Protein AF-0000000085940986 (afdb_homodimer)

Organism: Parascaris univalens (NCBI:txid6257)

Solvent-accessible surface area (backbone atoms only — not comparable to full-atom values): 13341 Å² total; per-residue (Å²): 129,38,68,51,37,58,44,6,73,71,44,62,77,70,82,84,49,74,62,54,34,42,74,69,64,73,44,92,72,58,69,74,49,73,62,97,53,34,42,28,29,51,46,92,74,56,84,38,84,37,27,32,35,37,30,55,66,65,93,43,44,43,66,75,72,58,52,81,88,38,25,58,58,48,6,48,48,55,49,47,51,32,51,52,38,56,76,70,63,39,79,56,14,25,30,40,34,32,48,28,42,46,20,26,28,22,52,59,53,48,42,47,36,39,37,37,20,75,51,77,40,50,56,61,56,61,129,39,68,50,38,56,43,6,73,69,44,63,77,70,80,84,49,75,64,55,34,44,73,69,64,73,44,91,72,58,67,75,49,72,63,98,54,36,41,28,29,51,46,91,76,56,83,40,85,35,27,33,34,35,31,55,66,63,93,45,45,42,64,75,72,59,50,81,89,38,25,57,58,48,7,48,49,56,51,46,49,34,52,51,39,54,75,70,63,40,80,58,13,25,30,41,36,33,49,28,43,44,20,26,28,23,52,60,53,48,43,47,35,39,38,38,20,75,50,76,41,50,57,62,56,61

Structure (mmCIF, N/CA/C/O backbone):
data_AF-0000000085940986-model_v1
#
loop_
_entity.id
_entity.type
_entity.pdbx_description
1 polymer 'HIT domain-containing protein'
#
loop_
_atom_site.group_PDB
_atom_site.id
_atom_site.type_symbol
_atom_site.label_atom_id
_atom_site.label_alt_id
_atom_site.label_comp_id
_atom_site.label_asym_id
_atom_site.label_entity_id
_atom_site.label_seq_id
_atom_site.pdbx_PDB_ins_code
_atom_site.Cartn_x
_atom_site.Cartn_y
_atom_site.Cartn_z
_atom_site.occupancy
_atom_site.B_iso_or_equiv
_atom_site.auth_seq_id
_atom_site.auth_comp_id
_atom_site.auth_asym_id
_atom_site.auth_atom_id
_atom_site.pdbx_PDB_model_num
ATOM 1 N N . MET A 1 1 ? 9.977 -15.648 14.57 1 69.31 1 MET A N 1
ATOM 2 C CA . MET A 1 1 ? 9.984 -1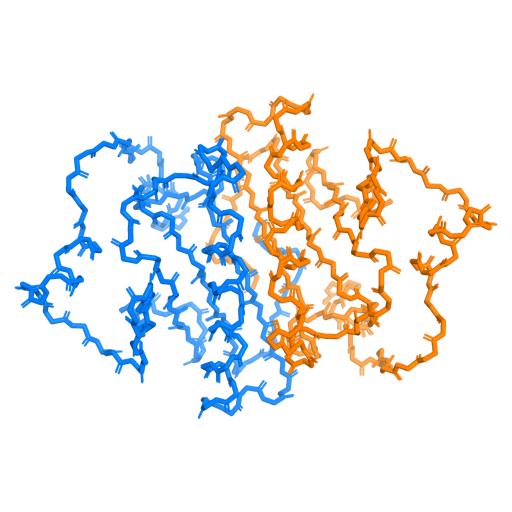4.898 13.32 1 69.31 1 MET A CA 1
ATOM 3 C C . MET A 1 1 ? 9.086 -15.555 12.281 1 69.31 1 MET A C 1
ATOM 5 O O . MET A 1 1 ? 9.086 -16.781 12.133 1 69.31 1 MET A O 1
ATOM 9 N N . SER A 1 2 ? 8.242 -14.727 11.734 1 81.69 2 SER A N 1
ATOM 10 C CA . SER A 1 2 ? 7.301 -15.32 10.789 1 81.69 2 SER A CA 1
ATOM 11 C C . SER A 1 2 ? 8.023 -15.891 9.578 1 81.69 2 SER A C 1
ATOM 13 O O . SER A 1 2 ? 9.148 -15.492 9.273 1 81.69 2 SER A O 1
ATOM 15 N N . SER A 1 3 ? 7.414 -16.812 8.969 1 82.75 3 SER A N 1
ATOM 16 C CA . SER A 1 3 ? 7.961 -17.453 7.777 1 82.75 3 SER A CA 1
ATOM 17 C C . SER A 1 3 ? 8.273 -16.422 6.695 1 82.75 3 SER A C 1
ATOM 19 O O . SER A 1 3 ? 9.297 -16.516 6.016 1 82.75 3 SER A O 1
ATOM 21 N N . GLU A 1 4 ? 7.453 -15.43 6.59 1 89.06 4 GLU A N 1
ATOM 22 C CA . GLU A 1 4 ? 7.648 -14.406 5.562 1 89.06 4 GLU A CA 1
ATOM 23 C C . GLU A 1 4 ? 8.906 -13.586 5.84 1 89.06 4 GLU A C 1
ATOM 25 O O . GLU A 1 4 ? 9.633 -13.219 4.914 1 89.06 4 GLU A O 1
ATOM 30 N N . VAL A 1 5 ? 9.195 -13.328 7.09 1 92.19 5 VAL A N 1
ATOM 31 C CA . VAL A 1 5 ? 10.398 -12.594 7.473 1 92.19 5 VAL A CA 1
ATOM 32 C C . VAL A 1 5 ? 11.633 -13.422 7.133 1 92.19 5 VAL A C 1
ATOM 34 O O . VAL A 1 5 ? 12.578 -12.914 6.527 1 92.19 5 VAL A O 1
ATOM 37 N N . VAL A 1 6 ? 11.516 -14.672 7.453 1 91.81 6 VAL A N 1
ATOM 38 C CA . VAL A 1 6 ? 12.641 -15.57 7.215 1 91.81 6 VAL A CA 1
ATOM 39 C C . VAL A 1 6 ? 12.898 -15.688 5.715 1 91.81 6 VAL A C 1
ATOM 41 O O . VAL A 1 6 ? 14.039 -15.562 5.258 1 91.81 6 VAL A O 1
ATOM 44 N N . LYS A 1 7 ? 11.859 -15.883 4.98 1 92.44 7 LYS A N 1
ATOM 45 C CA . LYS A 1 7 ? 11.984 -16.031 3.535 1 92.44 7 LYS A CA 1
ATOM 46 C C . LYS A 1 7 ? 12.562 -14.781 2.893 1 92.44 7 LYS A C 1
ATOM 48 O O . LYS A 1 7 ? 13.32 -14.859 1.93 1 92.44 7 LYS A O 1
ATOM 53 N N . SER A 1 8 ? 12.25 -13.656 3.348 1 93.31 8 SER A N 1
ATOM 54 C CA . SER A 1 8 ? 12.688 -12.391 2.764 1 93.31 8 SER A CA 1
ATOM 55 C C . SER A 1 8 ? 14.188 -12.18 2.945 1 93.31 8 SER A C 1
ATOM 57 O O . SER A 1 8 ? 14.797 -11.391 2.227 1 93.31 8 SER A O 1
ATOM 59 N N . GLN A 1 9 ? 14.773 -12.93 3.932 1 92.81 9 GLN A N 1
ATOM 60 C CA . GLN A 1 9 ? 16.188 -12.758 4.211 1 92.81 9 GLN A CA 1
ATOM 61 C C . GLN A 1 9 ? 17.047 -13.414 3.135 1 92.81 9 GLN A C 1
ATOM 63 O O . GLN A 1 9 ? 18.234 -13.094 2.988 1 92.81 9 GLN A O 1
ATOM 68 N N . THR A 1 10 ? 16.453 -14.328 2.395 1 90.88 10 THR A N 1
ATOM 69 C CA . THR A 1 10 ? 17.25 -15.07 1.431 1 90.88 10 THR A CA 1
ATOM 70 C C . THR A 1 10 ? 16.703 -14.906 0.02 1 90.88 10 THR A C 1
ATOM 72 O O . THR A 1 10 ? 17.328 -15.328 -0.955 1 90.88 10 THR A O 1
ATOM 75 N N . ALA A 1 11 ? 15.523 -14.266 -0.023 1 90.56 11 ALA A N 1
ATOM 76 C CA . ALA A 1 11 ? 14.93 -14.047 -1.342 1 90.56 11 ALA A CA 1
ATOM 77 C C . ALA A 1 11 ? 15.82 -13.156 -2.203 1 90.56 11 ALA A C 1
ATOM 79 O O . ALA A 1 11 ? 16.469 -12.242 -1.693 1 90.56 11 ALA A O 1
ATOM 80 N N . VAL A 1 12 ? 15.836 -13.43 -3.496 1 85.69 12 VAL A N 1
ATOM 81 C CA . VAL A 1 12 ? 16.688 -12.656 -4.398 1 85.69 12 VAL A CA 1
ATOM 82 C C . VAL A 1 12 ? 15.859 -12.172 -5.59 1 85.69 12 VAL A C 1
ATOM 84 O O . VAL A 1 12 ? 14.906 -12.836 -6.004 1 85.69 12 VAL A O 1
ATOM 87 N N . ALA A 1 13 ? 16.328 -11.031 -6.055 1 83 13 ALA A N 1
ATOM 88 C CA . ALA A 1 13 ? 15.703 -10.523 -7.266 1 83 13 ALA A CA 1
ATOM 89 C C . ALA A 1 13 ? 16.219 -11.25 -8.508 1 83 13 ALA A C 1
ATOM 91 O O . ALA A 1 13 ? 17.297 -11.844 -8.477 1 83 13 ALA A O 1
ATOM 92 N N . GLY A 1 14 ? 15.297 -11.234 -9.523 1 80.69 14 GLY A N 1
ATOM 93 C CA . GLY A 1 14 ? 15.75 -11.797 -10.781 1 80.69 14 GLY A CA 1
ATOM 94 C C . GLY A 1 14 ? 15.109 -13.133 -11.109 1 80.69 14 GLY A C 1
ATOM 95 O O . GLY A 1 14 ? 14.719 -13.875 -10.203 1 80.69 14 GLY A O 1
ATOM 96 N N . GLY A 1 15 ? 14.883 -13.305 -12.273 1 82.69 15 GLY A N 1
ATOM 97 C CA . GLY A 1 15 ? 14.391 -14.57 -12.789 1 82.69 15 GLY A CA 1
ATOM 98 C C . GLY A 1 15 ? 12.875 -14.695 -12.734 1 82.69 15 GLY A C 1
ATOM 99 O O . GLY A 1 15 ? 12.18 -13.719 -12.438 1 82.69 15 GLY A O 1
ATOM 100 N N . ASP A 1 16 ? 12.383 -15.852 -13.062 1 91.06 16 ASP A N 1
ATOM 101 C CA . ASP A 1 16 ? 10.961 -16.188 -13.023 1 91.06 16 ASP A CA 1
ATOM 102 C C . ASP A 1 16 ? 10.508 -16.453 -11.586 1 91.06 16 ASP A C 1
ATOM 104 O O . ASP A 1 16 ? 11.297 -16.906 -10.75 1 91.06 16 ASP A O 1
ATOM 108 N N . THR A 1 17 ? 9.383 -16.031 -11.234 1 95.31 17 THR A N 1
ATOM 109 C CA . THR A 1 17 ? 8.812 -16.281 -9.914 1 95.31 17 THR A CA 1
ATOM 110 C C . THR A 1 17 ? 7.551 -17.125 -10.016 1 95.31 17 THR A C 1
ATOM 112 O O . THR A 1 17 ? 7.062 -17.391 -11.117 1 95.31 17 THR A O 1
ATOM 115 N N . ILE A 1 18 ? 7.066 -17.578 -8.891 1 94.88 18 ILE A N 1
ATOM 116 C CA . ILE A 1 18 ? 5.82 -18.328 -8.836 1 94.88 18 ILE A CA 1
ATOM 117 C C . ILE A 1 18 ? 4.68 -17.5 -9.414 1 94.88 18 ILE A C 1
ATOM 119 O O . ILE A 1 18 ? 3.75 -18.031 -10.023 1 94.88 18 ILE A O 1
ATOM 123 N N . PHE A 1 19 ? 4.789 -16.203 -9.305 1 97.12 19 PHE A N 1
ATOM 124 C CA . PHE A 1 19 ? 3.756 -15.312 -9.82 1 97.12 19 PHE A CA 1
ATOM 125 C C . PHE A 1 19 ? 3.77 -15.289 -11.344 1 97.12 19 PHE A C 1
ATOM 127 O O . PHE A 1 19 ? 2.715 -15.219 -11.984 1 97.12 19 PHE A O 1
ATOM 134 N N . GLY A 1 20 ? 4.988 -15.297 -11.852 1 96.56 20 GLY A N 1
ATOM 135 C CA . GLY A 1 20 ? 5.062 -15.445 -13.289 1 96.56 20 GLY A CA 1
ATOM 136 C C . GLY A 1 20 ? 4.371 -16.703 -13.797 1 96.56 20 GLY A C 1
ATOM 137 O O . GLY A 1 20 ? 3.682 -16.672 -14.82 1 96.56 20 GLY A O 1
ATOM 138 N N . ARG A 1 21 ? 4.516 -17.75 -13.055 1 97.31 21 ARG A N 1
ATOM 139 C CA . ARG A 1 21 ? 3.902 -19.031 -13.422 1 97.31 21 ARG A CA 1
ATOM 140 C C . ARG A 1 21 ? 2.385 -18.953 -13.305 1 97.31 21 ARG A C 1
ATOM 142 O O . ARG A 1 21 ? 1.664 -19.562 -14.094 1 97.31 21 ARG A O 1
ATOM 149 N N . ILE A 1 22 ? 1.924 -18.25 -12.344 1 97.31 22 ILE A N 1
ATOM 150 C CA . ILE A 1 22 ? 0.489 -18.062 -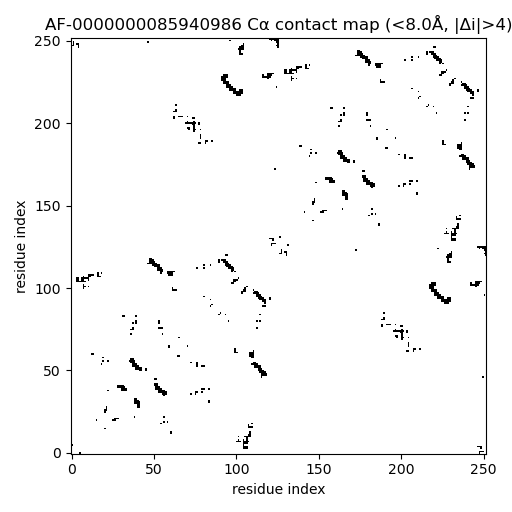12.172 1 97.31 22 ILE A CA 1
ATOM 151 C C . ILE A 1 22 ? -0.07 -17.25 -13.336 1 97.31 22 ILE A C 1
ATOM 153 O O . ILE A 1 22 ? -1.113 -17.609 -13.898 1 97.31 22 ILE A O 1
ATOM 157 N N . ILE A 1 23 ? 0.637 -16.172 -13.742 1 97.5 23 ILE A N 1
ATOM 158 C CA . ILE A 1 23 ? 0.212 -15.312 -14.836 1 97.5 23 ILE A CA 1
ATOM 159 C C . ILE A 1 23 ? 0.108 -16.125 -16.125 1 97.5 23 ILE A C 1
ATOM 161 O O . ILE A 1 23 ? -0.839 -15.961 -16.891 1 97.5 23 ILE A O 1
ATOM 165 N N . ARG A 1 24 ? 1.008 -17 -16.281 1 97.12 24 ARG A N 1
ATOM 166 C CA . ARG A 1 24 ? 1.059 -17.828 -17.484 1 97.12 24 ARG A CA 1
ATOM 167 C C . ARG A 1 24 ? 0.184 -19.062 -17.344 1 97.12 24 ARG A C 1
ATOM 169 O O . ARG A 1 24 ? 0.202 -19.953 -18.203 1 97.12 24 ARG A O 1
ATOM 176 N N . LYS A 1 25 ? -0.489 -19.25 -16.297 1 97.25 25 LYS A N 1
ATOM 177 C CA . LYS A 1 25 ? -1.449 -20.312 -16.016 1 97.25 25 LYS A CA 1
ATOM 178 C C . LYS A 1 25 ? -0.766 -21.688 -15.977 1 97.25 25 LYS A C 1
ATOM 180 O O . LYS A 1 25 ? -1.354 -22.688 -16.391 1 97.25 25 LYS A O 1
ATOM 185 N N . GLU A 1 26 ? 0.495 -21.672 -15.516 1 97.25 26 GLU A N 1
ATOM 186 C CA . GLU A 1 26 ? 1.249 -22.906 -15.391 1 97.25 26 GLU A CA 1
ATOM 187 C C . GLU A 1 26 ? 0.957 -23.609 -14.062 1 97.25 26 GLU A C 1
ATOM 189 O O . GLU A 1 26 ? 1.169 -24.812 -13.93 1 97.25 26 GLU A O 1
ATOM 194 N N . ILE A 1 27 ? 0.595 -22.859 -13.062 1 96.06 27 ILE A N 1
ATOM 195 C CA . ILE A 1 27 ? 0.174 -23.406 -11.781 1 96.06 27 ILE A CA 1
ATOM 196 C C . ILE A 1 27 ? -1.176 -22.812 -11.383 1 96.06 27 ILE A C 1
ATOM 198 O O . ILE A 1 27 ? -1.514 -21.688 -11.797 1 96.06 27 ILE A O 1
ATOM 202 N N . PRO A 1 28 ? -1.893 -23.609 -10.586 1 96 28 PRO A N 1
ATOM 203 C CA . PRO A 1 28 ? -3.225 -23.125 -10.219 1 96 28 PRO A CA 1
ATOM 204 C C . PRO A 1 28 ? -3.18 -21.984 -9.203 1 96 28 PRO A C 1
ATOM 206 O O . PRO A 1 28 ? -2.273 -21.938 -8.367 1 96 28 PRO A O 1
ATOM 209 N N . ALA A 1 29 ? -4.078 -21.109 -9.242 1 97 29 ALA A N 1
ATOM 210 C CA . ALA A 1 29 ? -4.359 -20.047 -8.281 1 97 29 ALA A CA 1
ATOM 211 C C . ALA A 1 29 ? -5.855 -19.734 -8.227 1 97 29 ALA A C 1
ATOM 213 O O . ALA A 1 29 ? -6.57 -19.922 -9.219 1 97 29 ALA A O 1
ATOM 214 N N . LYS A 1 30 ? -6.352 -19.359 -7.113 1 98.12 30 LYS A N 1
ATOM 215 C CA . LYS A 1 30 ? -7.746 -18.969 -6.98 1 98.12 30 LYS A CA 1
ATOM 216 C C . LYS A 1 30 ? -7.945 -17.516 -7.43 1 98.12 30 LYS A C 1
ATOM 218 O O . LYS A 1 30 ? -8.094 -16.625 -6.598 1 98.12 30 LYS A O 1
ATOM 223 N N . ILE A 1 31 ? -8.133 -17.375 -8.711 1 98.44 31 ILE A N 1
ATOM 224 C CA . ILE A 1 31 ? -8.195 -16.047 -9.344 1 98.44 31 ILE A CA 1
ATOM 225 C C . ILE A 1 31 ? -9.555 -15.406 -9.062 1 98.44 31 ILE A C 1
ATOM 227 O O . ILE A 1 31 ? -10.594 -16.062 -9.156 1 98.44 31 ILE A O 1
ATOM 231 N N . ILE A 1 32 ? -9.531 -14.195 -8.672 1 98.81 32 ILE A N 1
ATOM 232 C CA . ILE A 1 32 ? -10.742 -13.43 -8.398 1 98.81 32 ILE A CA 1
ATOM 233 C C . ILE A 1 32 ? -11.086 -12.562 -9.609 1 98.81 32 ILE A C 1
ATOM 235 O O . ILE A 1 32 ? -12.25 -12.461 -10 1 98.81 32 ILE A O 1
ATOM 239 N N . HIS A 1 33 ? -10.07 -11.852 -10.094 1 98.69 33 HIS A N 1
ATOM 240 C CA . HIS A 1 33 ? -10.242 -10.922 -11.203 1 98.69 33 HIS A CA 1
ATOM 241 C C . HIS A 1 33 ? -8.961 -10.797 -12.023 1 98.69 33 HIS A C 1
ATOM 243 O O . HIS A 1 33 ? -7.863 -10.906 -11.484 1 98.69 33 HIS A O 1
ATOM 249 N N . GLU A 1 34 ? -9.125 -10.609 -13.273 1 98.56 34 GLU A N 1
ATOM 250 C CA . GLU A 1 34 ? -7.996 -10.453 -14.18 1 98.56 34 GLU A CA 1
ATOM 251 C C . GLU A 1 34 ? -8.336 -9.508 -15.328 1 98.56 34 GLU A C 1
ATOM 253 O O . GLU A 1 34 ? -9.453 -9.516 -15.844 1 98.56 34 GLU A O 1
ATOM 258 N N . ASP A 1 35 ? -7.434 -8.641 -15.711 1 98.06 35 ASP A N 1
ATOM 259 C CA . ASP A 1 35 ? -7.547 -7.855 -16.938 1 98.06 35 ASP A CA 1
ATOM 260 C C . ASP A 1 35 ? -6.227 -7.855 -17.703 1 98.06 35 ASP A C 1
ATOM 262 O O . ASP A 1 35 ? -5.395 -8.75 -17.531 1 98.06 35 ASP A O 1
ATOM 266 N N . ASP A 1 36 ? -6.016 -6.934 -18.609 1 97.88 36 ASP A N 1
ATOM 267 C CA . ASP A 1 36 ? -4.855 -6.973 -19.5 1 97.88 36 ASP A CA 1
ATOM 268 C C . ASP A 1 36 ? -3.578 -6.605 -18.75 1 97.88 36 ASP A C 1
ATOM 270 O O . ASP A 1 36 ? -2.473 -6.902 -19.203 1 97.88 36 ASP A O 1
ATOM 274 N N . TYR A 1 37 ? -3.693 -6.082 -17.547 1 98.25 37 TYR A N 1
ATOM 275 C CA . TYR A 1 37 ? -2.529 -5.469 -16.922 1 98.25 37 TYR A CA 1
ATOM 276 C C . TYR A 1 37 ? -2.203 -6.148 -15.594 1 98.25 37 TYR A C 1
ATOM 278 O O . TYR A 1 37 ? -1.059 -6.121 -15.141 1 98.25 37 TYR A O 1
ATOM 286 N N . ALA A 1 38 ? -3.262 -6.758 -14.945 1 98.62 38 ALA A N 1
ATOM 287 C CA . ALA A 1 38 ? -3.064 -7.227 -13.578 1 98.62 38 ALA A CA 1
ATOM 288 C C . ALA A 1 38 ? -3.924 -8.453 -13.289 1 98.62 38 ALA A C 1
ATOM 290 O O . ALA A 1 38 ? -4.844 -8.766 -14.047 1 98.62 38 ALA A O 1
ATOM 291 N N . LEU A 1 39 ? -3.545 -9.156 -12.336 1 98.69 39 LEU A N 1
ATOM 292 C CA . LEU A 1 39 ? -4.227 -10.352 -11.844 1 98.69 39 LEU A CA 1
ATOM 293 C C . LEU A 1 39 ? -4.426 -10.273 -10.328 1 98.69 39 LEU A C 1
ATOM 295 O O . LEU A 1 39 ? -3.512 -9.883 -9.602 1 98.69 39 LEU A O 1
ATOM 299 N N . ALA A 1 40 ? -5.637 -10.57 -9.836 1 98.88 40 ALA A N 1
ATOM 300 C CA . ALA A 1 40 ? -5.941 -10.672 -8.406 1 98.88 40 ALA A CA 1
ATOM 301 C C . ALA A 1 40 ? -6.344 -12.094 -8.039 1 98.88 40 ALA A C 1
ATOM 303 O O . ALA A 1 40 ? -7.18 -12.703 -8.703 1 98.88 40 ALA A O 1
ATOM 304 N N . PHE A 1 41 ? -5.762 -12.625 -6.992 1 98.88 41 PHE A N 1
ATOM 305 C CA . PHE A 1 41 ? -6.047 -13.992 -6.574 1 98.88 41 PHE A CA 1
ATOM 306 C C . PHE A 1 41 ? -5.863 -14.148 -5.07 1 98.88 41 PHE A C 1
ATOM 308 O O . PHE A 1 41 ? -5.121 -13.383 -4.449 1 98.88 41 PHE A O 1
ATOM 315 N N . HIS A 1 42 ? -6.496 -15.102 -4.527 1 98.75 42 HIS A N 1
ATOM 316 C CA . HIS A 1 42 ? -6.406 -15.32 -3.086 1 98.75 42 HIS A CA 1
ATOM 317 C C . HIS A 1 42 ? -5.02 -15.812 -2.688 1 98.75 42 HIS A C 1
ATOM 319 O O . HIS A 1 42 ? -4.438 -16.656 -3.373 1 98.75 42 HIS A O 1
ATOM 325 N N . ASP A 1 43 ? -4.516 -15.227 -1.655 1 98.06 43 ASP A N 1
ATOM 326 C CA . ASP A 1 43 ? -3.264 -15.742 -1.112 1 98.06 43 ASP A CA 1
ATOM 327 C C . ASP A 1 43 ? -3.445 -17.156 -0.56 1 98.06 43 ASP A C 1
ATOM 329 O O . ASP A 1 43 ? -4.453 -17.453 0.088 1 98.06 43 ASP A O 1
ATOM 333 N N . VAL A 1 44 ? -2.516 -17.969 -0.727 1 95.44 44 VAL A N 1
ATOM 334 C CA . VAL A 1 44 ? -2.621 -19.359 -0.318 1 95.44 44 VAL A CA 1
ATOM 335 C C . VAL A 1 44 ? -2.359 -19.484 1.182 1 95.44 44 VAL A C 1
ATOM 337 O O . VAL A 1 44 ? -2.693 -20.5 1.796 1 95.44 44 VAL A O 1
ATOM 340 N N . SER A 1 45 ? -1.699 -18.531 1.791 1 95.25 45 SER A N 1
ATOM 341 C CA . SER A 1 45 ? -1.424 -18.469 3.223 1 95.25 45 SER A CA 1
ATOM 342 C C . SER A 1 45 ? -2.004 -17.203 3.844 1 95.25 45 SER A C 1
ATOM 344 O O . SER A 1 45 ? -1.262 -16.328 4.293 1 95.25 45 SER A O 1
ATOM 346 N N . PRO A 1 46 ? -3.297 -17.156 3.926 1 97.69 46 PRO A N 1
ATOM 347 C CA . PRO A 1 46 ? -3.957 -15.914 4.332 1 97.69 46 PRO A CA 1
ATOM 348 C C . PRO A 1 46 ? -3.605 -15.5 5.762 1 97.69 46 PRO A C 1
ATOM 350 O O . PRO A 1 46 ? -3.518 -16.359 6.648 1 97.69 46 PRO A O 1
ATOM 353 N N . GLN A 1 47 ? -3.322 -14.227 5.945 1 97.94 47 GLN A N 1
ATOM 354 C CA . GLN A 1 47 ? -3.014 -13.641 7.246 1 97.94 47 GLN A CA 1
ATOM 355 C C . GLN A 1 47 ? -4.223 -12.906 7.82 1 97.94 47 GLN A C 1
ATOM 357 O O . GLN A 1 47 ? -4.117 -12.242 8.852 1 97.94 47 GLN A O 1
ATOM 362 N N . ALA A 1 48 ? -5.375 -12.914 7.234 1 98.25 48 ALA A N 1
ATOM 363 C CA . ALA A 1 48 ? -6.684 -12.391 7.609 1 98.25 48 ALA A CA 1
ATOM 364 C C . ALA A 1 48 ? -7.809 -13.188 6.957 1 98.25 48 ALA A C 1
ATOM 366 O O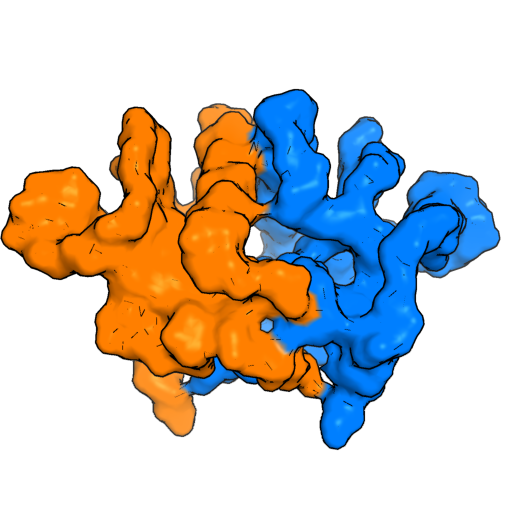 . ALA A 1 48 ? -7.566 -13.977 6.039 1 98.25 48 ALA A O 1
ATOM 367 N N . PRO A 1 49 ? -9.07 -13.062 7.422 1 98.56 49 PRO A N 1
ATOM 368 C CA . PRO A 1 49 ? -10.164 -13.82 6.812 1 98.56 49 PRO A CA 1
ATOM 369 C C . PRO A 1 49 ? -10.227 -13.648 5.297 1 98.56 49 PRO A C 1
ATOM 371 O O . PRO A 1 49 ? -10.5 -14.609 4.574 1 98.56 49 PRO A O 1
ATOM 374 N N . ILE A 1 50 ? -10 -12.469 4.871 1 98.69 50 ILE A N 1
ATOM 375 C CA . ILE A 1 50 ? -9.828 -12.188 3.451 1 98.69 50 ILE A CA 1
ATOM 376 C C . ILE A 1 50 ? -8.422 -11.656 3.195 1 98.69 50 ILE A C 1
ATOM 378 O O . ILE A 1 50 ? -7.977 -10.711 3.852 1 98.69 50 ILE A O 1
ATOM 382 N N . HIS A 1 51 ? -7.695 -12.289 2.422 1 98.88 51 HIS A N 1
ATOM 383 C CA . HIS A 1 51 ? -6.348 -11.906 2.014 1 98.88 51 HIS A CA 1
ATOM 384 C C . HIS A 1 51 ? -6.086 -12.273 0.557 1 98.88 51 HIS A C 1
ATOM 386 O O . HIS A 1 51 ? -6.055 -13.453 0.204 1 98.88 51 HIS A O 1
ATOM 392 N N . PHE A 1 52 ? -5.992 -11.289 -0.241 1 98.94 52 PHE A N 1
ATOM 393 C CA . PHE A 1 52 ? -5.711 -11.539 -1.65 1 98.94 52 PHE A CA 1
ATOM 394 C C . PHE A 1 52 ? -4.57 -10.656 -2.139 1 98.94 52 PHE A C 1
ATOM 396 O O . PHE A 1 52 ? -4.18 -9.703 -1.459 1 98.94 52 PHE A O 1
ATOM 403 N N . LEU A 1 53 ? -4.016 -11.031 -3.299 1 98.94 53 LEU A N 1
ATOM 404 C CA . LEU A 1 53 ? -2.896 -10.328 -3.912 1 98.94 53 LEU A CA 1
ATOM 405 C C . LEU A 1 53 ? -3.311 -9.695 -5.238 1 98.94 53 LEU A C 1
ATOM 407 O O . LEU A 1 53 ? -4.141 -10.25 -5.961 1 98.94 53 LEU A O 1
ATOM 411 N N . VAL A 1 54 ? -2.836 -8.578 -5.527 1 98.94 54 VAL A N 1
ATOM 412 C CA . VAL A 1 54 ? -2.906 -7.965 -6.848 1 98.94 54 VAL A CA 1
ATOM 413 C C . VAL A 1 54 ? -1.505 -7.855 -7.445 1 98.94 54 VAL A C 1
ATOM 415 O O . VAL A 1 54 ? -0.606 -7.273 -6.832 1 98.94 54 VAL A O 1
ATOM 418 N N . ILE A 1 55 ? -1.297 -8.43 -8.641 1 98.81 55 ILE A N 1
ATOM 419 C CA . ILE A 1 55 ? 0.036 -8.43 -9.234 1 98.81 55 ILE A CA 1
ATOM 420 C C . ILE A 1 55 ? -0.033 -7.914 -10.664 1 98.81 55 ILE A C 1
ATOM 422 O O . ILE A 1 55 ? -1.017 -8.156 -11.367 1 98.81 55 ILE A O 1
ATOM 426 N N . PRO A 1 56 ? 0.926 -7.105 -11.078 1 98.81 56 PRO A N 1
ATOM 427 C CA . PRO A 1 56 ? 1.014 -6.754 -12.5 1 98.81 56 PRO A CA 1
ATOM 428 C C . PRO A 1 56 ? 1.435 -7.934 -13.375 1 98.81 56 PRO A C 1
ATOM 430 O O . PRO A 1 56 ? 2.254 -8.758 -12.961 1 98.81 56 PRO A O 1
ATOM 433 N N . LYS A 1 57 ? 0.877 -7.988 -14.547 1 98.25 57 LYS A N 1
ATOM 434 C CA . LYS A 1 57 ? 1.337 -9 -15.492 1 98.25 57 LYS A CA 1
ATOM 435 C C . LYS A 1 57 ? 2.732 -8.664 -16.016 1 98.25 57 LYS A C 1
ATOM 437 O O . LYS A 1 57 ? 3.514 -9.57 -16.328 1 98.25 57 LYS A O 1
ATOM 442 N N . LYS A 1 58 ? 3.027 -7.371 -16.109 1 97.25 58 LYS A N 1
ATOM 443 C CA . LYS A 1 58 ? 4.383 -6.938 -16.438 1 97.25 58 LYS A CA 1
ATOM 444 C C . LYS A 1 58 ? 5.367 -7.336 -15.336 1 97.25 58 LYS A C 1
ATOM 446 O O . LYS A 1 58 ? 5.121 -7.074 -14.156 1 97.25 58 LYS A O 1
ATOM 451 N N . PRO A 1 59 ? 6.465 -7.973 -15.742 1 96 59 PRO A N 1
ATOM 452 C CA . PRO A 1 59 ? 7.477 -8.234 -14.719 1 96 59 PRO A CA 1
ATOM 453 C C . PRO A 1 59 ? 8.078 -6.961 -14.133 1 96 59 PRO A C 1
ATOM 455 O O . PRO A 1 59 ? 8.633 -6.145 -14.875 1 96 59 PRO A O 1
ATOM 458 N N . LEU A 1 60 ? 7.891 -6.746 -12.93 1 96.81 60 LEU A N 1
ATOM 459 C CA . LEU A 1 60 ? 8.43 -5.676 -12.094 1 96.81 60 LEU A CA 1
ATOM 460 C C . LEU A 1 60 ? 8.773 -6.188 -10.703 1 96.81 60 LEU A C 1
ATOM 462 O O . LEU A 1 60 ? 7.883 -6.609 -9.953 1 96.81 60 LEU A O 1
ATOM 466 N N . ASP A 1 61 ? 9.992 -6.188 -10.383 1 96.88 61 ASP A N 1
ATOM 467 C CA . ASP A 1 61 ? 10.438 -6.93 -9.211 1 96.88 61 ASP A CA 1
ATOM 468 C C . ASP A 1 61 ? 10.133 -6.16 -7.926 1 96.88 61 ASP A C 1
ATOM 470 O O . ASP A 1 61 ? 9.602 -6.727 -6.969 1 96.88 61 ASP A O 1
ATOM 474 N N . MET A 1 62 ? 10.484 -4.82 -7.922 1 97.56 62 MET A N 1
ATOM 475 C CA . MET A 1 62 ? 10.352 -3.99 -6.727 1 97.56 62 MET A CA 1
ATOM 476 C C . MET A 1 62 ? 9.781 -2.619 -7.074 1 97.56 62 MET A C 1
ATOM 478 O O . MET A 1 62 ? 9.992 -2.119 -8.18 1 97.56 62 MET A O 1
ATOM 482 N N . LEU A 1 63 ? 9.109 -2.057 -6.086 1 98.44 63 LEU A N 1
ATOM 483 C CA . LEU A 1 63 ? 8.547 -0.722 -6.277 1 98.44 63 LEU A CA 1
ATOM 484 C C . LEU A 1 63 ? 9.648 0.287 -6.586 1 98.44 63 LEU A C 1
ATOM 486 O O . LEU A 1 63 ? 9.461 1.188 -7.406 1 98.44 63 LEU A O 1
ATOM 490 N N . GLN A 1 64 ? 10.828 0.12 -5.988 1 96.56 64 GLN A N 1
ATOM 491 C CA . GLN A 1 64 ? 11.922 1.074 -6.148 1 96.56 64 GLN A CA 1
ATOM 492 C C . GLN A 1 64 ? 12.445 1.07 -7.582 1 96.56 64 GLN A C 1
ATOM 494 O O . GLN A 1 64 ? 13.164 1.985 -7.988 1 96.56 64 GLN A O 1
ATOM 499 N N . ASN A 1 65 ? 12.109 0.047 -8.344 1 97.19 65 ASN A N 1
ATOM 500 C CA . ASN A 1 65 ? 12.586 -0.061 -9.719 1 97.19 65 ASN A CA 1
ATOM 501 C C . ASN A 1 65 ? 11.531 0.405 -10.719 1 97.19 65 ASN A C 1
ATOM 503 O O . ASN A 1 65 ? 11.758 0.373 -11.93 1 97.19 65 ASN A O 1
ATOM 507 N N . ALA A 1 66 ? 10.391 0.825 -10.234 1 98.19 66 ALA A N 1
ATOM 508 C CA . ALA A 1 66 ? 9.367 1.426 -11.094 1 98.19 66 ALA A CA 1
ATOM 509 C C . ALA A 1 66 ? 9.828 2.785 -11.617 1 98.19 66 ALA A C 1
ATOM 511 O O . ALA A 1 66 ? 10.562 3.502 -10.945 1 98.19 66 ALA A O 1
ATOM 512 N N . THR A 1 67 ? 9.438 3.082 -12.828 1 98 67 THR A N 1
ATOM 513 C CA . THR A 1 67 ? 9.75 4.359 -13.461 1 98 67 THR A CA 1
ATOM 514 C C . THR A 1 67 ? 8.469 5.09 -13.859 1 98 67 THR A C 1
ATOM 516 O O . THR A 1 67 ? 7.371 4.574 -13.672 1 98 67 THR A O 1
ATOM 519 N N . GLU A 1 68 ? 8.602 6.23 -14.391 1 97.75 68 GLU A N 1
ATOM 520 C CA . GLU A 1 68 ? 7.457 7.008 -14.859 1 97.75 68 GLU A CA 1
ATOM 521 C C . GLU A 1 68 ? 6.641 6.227 -15.883 1 97.75 68 GLU A C 1
ATOM 523 O O . GLU A 1 68 ? 5.43 6.422 -15.992 1 97.75 68 GLU A O 1
ATOM 528 N N . GLN A 1 69 ? 7.281 5.344 -16.562 1 98.31 69 GLN A N 1
ATOM 529 C CA . GLN A 1 69 ? 6.59 4.523 -17.562 1 98.31 69 GLN A CA 1
ATOM 530 C C . GLN A 1 69 ? 5.629 3.547 -16.891 1 98.31 69 GLN A C 1
ATOM 532 O O . GLN A 1 69 ? 4.73 3.008 -17.547 1 98.31 69 GLN A O 1
ATOM 537 N N . ASP A 1 70 ? 5.801 3.354 -15.555 1 98.62 70 ASP A N 1
ATOM 538 C CA . ASP A 1 70 ? 4.988 2.389 -14.82 1 98.62 70 ASP A CA 1
ATOM 539 C C . ASP A 1 70 ? 3.869 3.086 -14.047 1 98.62 70 ASP A C 1
ATOM 541 O O . ASP A 1 70 ? 3.102 2.436 -13.336 1 98.62 70 ASP A O 1
ATOM 545 N N . GLU A 1 71 ? 3.793 4.395 -14.234 1 98.69 71 GLU A N 1
ATOM 546 C CA . GLU A 1 71 ? 2.846 5.188 -13.453 1 98.69 71 GLU A CA 1
ATOM 547 C C . GLU A 1 71 ? 1.424 4.656 -13.609 1 98.69 71 GLU A C 1
ATOM 549 O O . GLU A 1 71 ? 0.745 4.379 -12.617 1 98.69 71 GLU A O 1
ATOM 554 N N . ALA A 1 72 ? 0.975 4.496 -14.836 1 98.62 72 ALA A N 1
ATOM 555 C CA . ALA A 1 72 ? -0.382 4.031 -15.109 1 98.62 72 ALA A CA 1
ATOM 556 C C . ALA A 1 72 ? -0.608 2.633 -14.531 1 98.62 72 ALA A C 1
ATOM 558 O O . ALA A 1 72 ? -1.663 2.354 -13.961 1 98.62 72 ALA A O 1
ATOM 559 N N . LEU A 1 73 ? 0.383 1.791 -14.703 1 98.81 73 LEU A N 1
ATOM 560 C CA . LEU A 1 73 ? 0.292 0.424 -14.195 1 98.81 73 LEU A CA 1
ATOM 561 C C . LEU A 1 73 ? 0.109 0.412 -12.68 1 98.81 73 LEU A C 1
ATOM 563 O O . LEU A 1 73 ? -0.742 -0.313 -12.164 1 98.81 73 LEU A O 1
ATOM 567 N N . LEU A 1 74 ? 0.88 1.22 -12.008 1 98.88 74 LEU A N 1
ATOM 568 C CA . LEU A 1 74 ? 0.79 1.3 -10.555 1 98.88 74 LEU A CA 1
ATOM 569 C C . LEU A 1 74 ? -0.59 1.786 -10.125 1 98.88 74 LEU A C 1
ATOM 571 O O . LEU A 1 74 ? -1.163 1.267 -9.164 1 98.88 74 LEU A O 1
ATOM 575 N N . GLY A 1 75 ? -1.09 2.797 -10.789 1 98.88 75 GLY A N 1
ATOM 576 C CA . GLY A 1 75 ? -2.439 3.268 -10.523 1 98.88 75 GLY A CA 1
ATOM 577 C C . GLY A 1 75 ? -3.496 2.201 -10.742 1 98.88 75 GLY A C 1
ATOM 578 O O . GLY A 1 75 ? -4.434 2.076 -9.945 1 98.88 75 GLY A O 1
ATOM 579 N N . LYS A 1 76 ? -3.336 1.429 -11.797 1 98.88 76 LYS A N 1
ATOM 580 C CA . LYS A 1 76 ? -4.273 0.353 -12.117 1 98.88 76 LYS A CA 1
ATOM 581 C C . LYS A 1 76 ? -4.266 -0.717 -11.023 1 98.88 76 LYS A C 1
ATOM 583 O O . LYS A 1 76 ? -5.309 -1.301 -10.719 1 98.88 76 LYS A O 1
ATOM 588 N N . LEU A 1 77 ? -3.1 -1.008 -10.5 1 98.94 77 LEU A N 1
ATOM 589 C CA . LEU A 1 77 ? -3.014 -1.992 -9.43 1 98.94 77 LEU A CA 1
ATOM 590 C C . LEU A 1 77 ? -3.814 -1.542 -8.211 1 98.94 77 LEU A C 1
ATOM 592 O O . LEU A 1 77 ? -4.551 -2.334 -7.617 1 98.94 77 LEU A O 1
ATOM 596 N N . MET A 1 78 ? -3.68 -0.255 -7.848 1 98.94 78 MET A N 1
ATOM 597 C CA . MET A 1 78 ? -4.398 0.292 -6.699 1 98.94 78 MET A CA 1
ATOM 598 C C . MET A 1 78 ? -5.906 0.27 -6.941 1 98.94 78 MET A C 1
ATOM 600 O O . MET A 1 78 ? -6.676 -0.081 -6.047 1 98.94 78 MET A O 1
ATOM 604 N N . LEU A 1 79 ? -6.301 0.622 -8.125 1 98.88 79 LEU A N 1
ATOM 605 C CA . LEU A 1 79 ? -7.723 0.592 -8.461 1 98.88 79 LEU A CA 1
ATOM 606 C C . LEU A 1 79 ? -8.258 -0.835 -8.43 1 98.88 79 LEU A C 1
ATOM 608 O O . LEU A 1 79 ? -9.383 -1.07 -7.992 1 98.88 79 LEU A O 1
ATOM 612 N N . MET A 1 80 ? -7.465 -1.771 -8.906 1 98.81 80 MET A N 1
ATOM 613 C CA . MET A 1 80 ? -7.883 -3.17 -8.875 1 98.81 80 MET A CA 1
ATOM 614 C C . MET A 1 80 ? -8.039 -3.656 -7.438 1 98.81 80 MET A C 1
ATOM 616 O O . MET A 1 80 ? -8.961 -4.41 -7.129 1 98.81 80 MET A O 1
ATOM 620 N N . ALA A 1 81 ? -7.129 -3.268 -6.605 1 98.88 81 ALA A N 1
ATOM 621 C CA . ALA A 1 81 ? -7.246 -3.619 -5.195 1 98.88 81 ALA A CA 1
ATOM 622 C C . ALA A 1 81 ? -8.594 -3.176 -4.625 1 98.88 81 ALA A C 1
ATOM 624 O O . ALA A 1 81 ? -9.273 -3.953 -3.957 1 98.88 81 ALA A O 1
ATOM 625 N N . ALA A 1 82 ? -8.969 -1.935 -4.93 1 98.81 82 ALA A N 1
ATOM 626 C CA . ALA A 1 82 ? -10.234 -1.388 -4.445 1 98.81 82 ALA A CA 1
ATOM 627 C C . ALA A 1 82 ? -11.422 -2.139 -5.039 1 98.81 82 ALA A C 1
ATOM 629 O O . ALA A 1 82 ? -12.383 -2.465 -4.332 1 98.81 82 ALA A O 1
ATOM 630 N N . LYS A 1 83 ? -11.328 -2.363 -6.297 1 98.75 83 LYS A N 1
ATOM 631 C CA . LYS A 1 83 ? -12.398 -3.051 -7.008 1 98.75 83 LYS A CA 1
ATOM 632 C C . LYS A 1 83 ? -12.641 -4.441 -6.43 1 98.75 83 LYS A C 1
ATOM 634 O O . LYS A 1 83 ? -13.781 -4.805 -6.133 1 98.75 83 LYS A O 1
ATOM 639 N N . VAL A 1 84 ? -11.609 -5.195 -6.273 1 98.88 84 VAL A N 1
ATOM 640 C CA . VAL A 1 84 ? -11.719 -6.57 -5.801 1 98.88 84 VAL A CA 1
ATOM 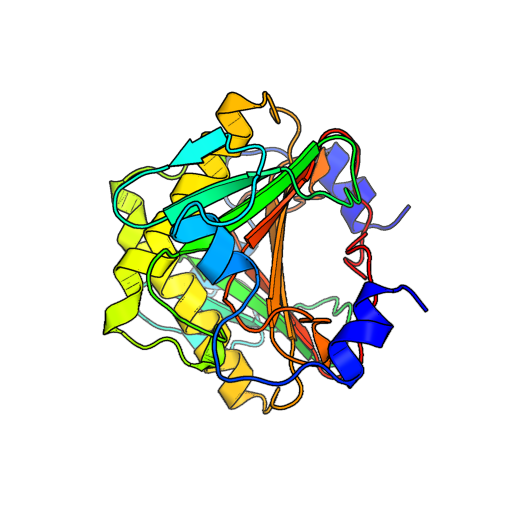641 C C . VAL A 1 84 ? -12.148 -6.586 -4.336 1 98.88 84 VAL A C 1
ATOM 643 O O . VAL A 1 84 ? -12.914 -7.453 -3.918 1 98.88 84 VAL A O 1
ATOM 646 N N . ALA A 1 85 ? -11.617 -5.621 -3.553 1 98.88 85 ALA A N 1
ATOM 647 C CA . ALA A 1 85 ? -12.07 -5.492 -2.17 1 98.88 85 ALA A CA 1
ATOM 648 C C . ALA A 1 85 ? -13.586 -5.305 -2.109 1 98.88 85 ALA A C 1
ATOM 650 O O . ALA A 1 85 ? -14.258 -5.875 -1.242 1 98.88 85 ALA A O 1
ATOM 651 N N . LYS A 1 86 ? -14.086 -4.496 -2.994 1 98.56 86 LYS A N 1
ATOM 652 C CA . LYS A 1 86 ? -15.523 -4.293 -3.086 1 98.56 86 LYS A CA 1
ATOM 653 C C . LYS A 1 86 ? -16.234 -5.586 -3.477 1 98.56 86 LYS A C 1
ATOM 655 O O . LYS A 1 86 ? -17.281 -5.926 -2.902 1 98.56 86 LYS A O 1
ATOM 660 N N . MET A 1 87 ? -15.734 -6.312 -4.438 1 98.62 87 MET A N 1
ATOM 661 C CA . MET A 1 87 ? -16.312 -7.578 -4.895 1 98.62 87 MET A CA 1
ATOM 662 C C . MET A 1 87 ? -16.406 -8.57 -3.742 1 98.62 87 MET A C 1
ATOM 664 O O . MET A 1 87 ? -17.344 -9.375 -3.697 1 98.62 87 MET A O 1
ATOM 668 N N . LEU A 1 88 ? -15.469 -8.508 -2.801 1 98.62 88 LEU A N 1
ATOM 669 C CA . LEU A 1 88 ? -15.398 -9.469 -1.701 1 98.62 88 LEU A CA 1
ATOM 670 C C . LEU A 1 88 ? -16.078 -8.906 -0.454 1 98.62 88 LEU A C 1
ATOM 672 O O . LEU A 1 88 ? -15.898 -9.438 0.646 1 98.62 88 LEU A O 1
ATOM 676 N N . ASP A 1 89 ? -16.703 -7.766 -0.583 1 98.06 89 ASP A N 1
ATOM 677 C CA . ASP A 1 89 ? -17.578 -7.16 0.413 1 98.06 89 ASP A CA 1
ATOM 678 C C . ASP A 1 89 ? -16.781 -6.711 1.641 1 98.06 89 ASP A C 1
ATOM 680 O O . ASP A 1 89 ? -17.219 -6.938 2.775 1 98.06 89 ASP A O 1
ATOM 684 N N . LEU A 1 90 ? -15.625 -6.152 1.385 1 98.38 90 LEU A N 1
ATOM 685 C CA . LEU A 1 90 ? -14.852 -5.566 2.473 1 98.38 90 LEU A CA 1
ATOM 686 C C . LEU A 1 90 ? -15.336 -4.152 2.781 1 98.38 90 LEU A C 1
ATOM 688 O O . LEU A 1 90 ? -14.555 -3.199 2.73 1 98.38 90 LEU A O 1
ATOM 692 N N . LYS A 1 91 ? -16.5 -4.012 3.213 1 95.44 91 LYS A N 1
ATOM 693 C CA . LYS A 1 91 ? -17.203 -2.738 3.381 1 95.44 91 LYS A CA 1
ATOM 694 C C . LYS A 1 91 ? -16.703 -2.008 4.629 1 95.44 91 LYS A C 1
ATOM 696 O O . LYS A 1 91 ? -16.734 -0.776 4.684 1 95.44 91 LYS A O 1
ATOM 701 N N . ASP A 1 92 ? -16.219 -2.795 5.586 1 96.94 92 ASP A N 1
ATOM 702 C CA . ASP A 1 92 ? -15.82 -2.195 6.855 1 96.94 92 ASP A CA 1
ATOM 703 C C . ASP A 1 92 ? -14.375 -1.709 6.805 1 96.94 92 ASP A C 1
ATOM 705 O O . ASP A 1 92 ? -13.891 -1.085 7.75 1 96.94 92 ASP A O 1
ATOM 709 N N . GLY A 1 93 ? -13.711 -2.094 5.707 1 98.12 93 GLY A N 1
ATOM 710 C CA . GLY A 1 93 ? -12.336 -1.633 5.547 1 98.12 93 GLY A CA 1
ATOM 711 C C . GLY A 1 93 ? -11.359 -2.76 5.285 1 98.12 93 GLY A C 1
ATOM 712 O O . GLY A 1 93 ? -11.727 -3.936 5.324 1 98.12 93 GLY A O 1
ATOM 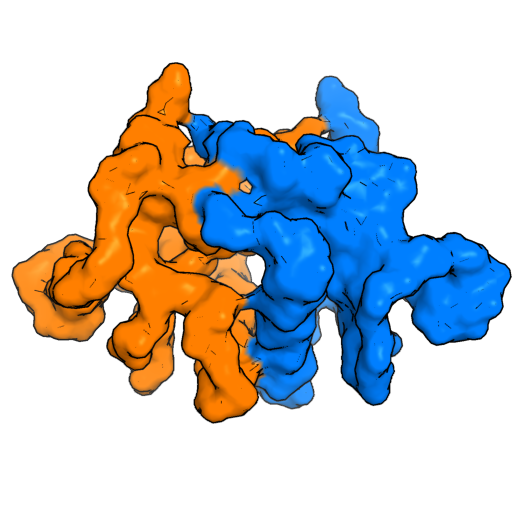713 N N . TYR A 1 94 ? -10.188 -2.395 4.961 1 98.81 94 TYR A N 1
ATOM 714 C CA . TYR A 1 94 ? -9.094 -3.303 4.633 1 98.81 94 TYR A CA 1
ATOM 715 C C . TYR A 1 94 ? -7.758 -2.568 4.621 1 98.81 94 TYR A C 1
ATOM 717 O O . TYR A 1 94 ? -7.711 -1.348 4.793 1 98.81 94 TYR A O 1
ATOM 725 N N . ARG A 1 95 ? -6.746 -3.293 4.496 1 98.88 95 ARG A N 1
ATOM 726 C CA . ARG A 1 95 ? -5.398 -2.744 4.414 1 98.88 95 ARG A CA 1
ATOM 727 C C . ARG A 1 95 ? -4.699 -3.189 3.135 1 98.88 95 ARG A C 1
ATOM 729 O O . ARG A 1 95 ? -4.805 -4.352 2.736 1 98.88 95 ARG A O 1
ATOM 736 N N . VAL A 1 96 ? -4.098 -2.277 2.42 1 98.94 96 VAL A N 1
ATOM 737 C CA . VAL A 1 96 ? -3.232 -2.59 1.288 1 98.94 96 VAL A CA 1
ATOM 738 C C . VAL A 1 96 ? -1.769 -2.5 1.717 1 98.94 96 VAL A C 1
ATOM 740 O O . VAL A 1 96 ? -1.36 -1.527 2.354 1 98.94 96 VAL A O 1
ATOM 743 N N . VAL A 1 97 ? -0.978 -3.531 1.381 1 98.94 97 VAL A N 1
ATOM 744 C CA . VAL A 1 97 ? 0.408 -3.584 1.834 1 98.94 97 VAL A CA 1
ATOM 745 C C . VAL A 1 97 ? 1.32 -3.943 0.664 1 98.94 97 VAL A C 1
ATOM 747 O O . VAL A 1 97 ? 1.021 -4.855 -0.108 1 98.94 97 VAL A O 1
ATOM 750 N N . VAL A 1 98 ? 2.338 -3.232 0.469 1 98.88 98 VAL A N 1
ATOM 751 C CA . VAL A 1 98 ? 3.439 -3.594 -0.419 1 98.88 98 VAL A CA 1
ATOM 752 C C . VAL A 1 98 ? 4.699 -3.863 0.401 1 98.88 98 VAL A C 1
ATOM 754 O O . VAL A 1 98 ? 5.219 -2.963 1.063 1 98.88 98 VAL A O 1
ATOM 757 N N . ASN A 1 99 ? 5.125 -5.07 0.424 1 98.56 99 ASN A N 1
ATOM 758 C CA . ASN A 1 99 ? 6.438 -5.414 0.966 1 98.56 99 ASN A CA 1
ATOM 759 C C . ASN A 1 99 ? 7.539 -5.211 -0.068 1 98.56 99 ASN A C 1
ATOM 761 O O . ASN A 1 99 ? 7.539 -5.859 -1.117 1 98.56 99 ASN A O 1
ATOM 765 N N . ASN A 1 100 ? 8.414 -4.301 0.224 1 98.5 100 ASN A N 1
ATOM 766 C CA . ASN A 1 100 ? 9.469 -3.99 -0.73 1 98.5 100 ASN A CA 1
ATOM 767 C C . ASN A 1 100 ? 10.852 -4.254 -0.139 1 98.5 100 ASN A C 1
ATOM 769 O O . ASN A 1 100 ? 11.25 -3.609 0.835 1 98.5 100 ASN A O 1
ATOM 773 N N . GLY A 1 101 ? 11.586 -5.227 -0.619 1 97.38 101 GLY A N 1
ATOM 774 C CA . GLY A 1 101 ? 12.93 -5.523 -0.164 1 97.38 101 GLY A CA 1
ATOM 775 C C . GLY A 1 101 ? 12.969 -6.328 1.121 1 97.38 101 GLY A C 1
ATOM 776 O O . GLY A 1 101 ? 11.922 -6.711 1.646 1 97.38 101 GLY A O 1
ATOM 777 N N . ARG A 1 102 ? 14.141 -6.562 1.578 1 96.62 102 ARG A N 1
ATOM 778 C CA . ARG A 1 102 ? 14.398 -7.445 2.713 1 96.62 102 ARG A CA 1
ATOM 779 C C . ARG A 1 102 ? 13.719 -6.918 3.977 1 96.62 102 ARG A C 1
ATOM 781 O O . ARG A 1 102 ? 13.008 -7.652 4.656 1 96.62 102 ARG A O 1
ATOM 788 N N . HIS A 1 103 ? 13.883 -5.676 4.305 1 97.62 103 HIS A N 1
ATOM 789 C CA . HIS A 1 103 ? 13.328 -5.094 5.52 1 97.62 103 HIS A CA 1
ATOM 790 C C . HIS A 1 103 ? 11.797 -5.078 5.469 1 97.62 103 HIS A C 1
ATOM 792 O O . HIS A 1 103 ? 11.141 -5.148 6.504 1 97.62 103 HIS A O 1
ATOM 798 N N . GLY A 1 104 ? 11.227 -5.008 4.234 1 97.94 104 GLY A N 1
ATOM 799 C CA . GLY A 1 104 ? 9.781 -5.012 4.074 1 97.94 104 GLY A CA 1
ATOM 800 C C . GLY A 1 104 ? 9.188 -6.406 4.121 1 97.94 104 GLY A C 1
ATOM 801 O O . GLY A 1 104 ? 7.961 -6.562 4.113 1 97.94 104 GLY A O 1
ATOM 802 N N . CYS A 1 105 ? 10.047 -7.434 4.094 1 97.94 105 CYS A N 1
ATOM 803 C CA . CYS A 1 105 ? 9.648 -8.836 4.121 1 97.94 105 CYS A CA 1
ATOM 804 C C . CYS A 1 105 ? 9.227 -9.312 2.738 1 97.94 105 CYS A C 1
ATOM 806 O O . CYS A 1 105 ? 8.312 -10.133 2.609 1 97.94 105 CYS A O 1
ATOM 808 N N . GLN A 1 106 ? 9.789 -8.734 1.747 1 97.62 106 GLN A N 1
ATOM 809 C CA . GLN A 1 106 ? 9.484 -9.211 0.401 1 97.62 106 GLN A CA 1
ATOM 810 C C . GLN A 1 106 ? 10.117 -10.578 0.146 1 97.62 106 GLN A C 1
ATOM 812 O O . GLN A 1 106 ? 11.344 -10.703 0.118 1 97.62 106 GLN A O 1
ATOM 817 N N . SER A 1 107 ? 9.25 -11.547 -0.099 1 95.75 107 SER A N 1
ATOM 818 C CA . SER A 1 107 ? 9.758 -12.898 -0.293 1 95.75 107 SER A CA 1
ATOM 819 C C . SER A 1 107 ? 9.656 -13.328 -1.754 1 95.75 107 SER A C 1
ATOM 821 O O . SER A 1 107 ? 10.258 -14.32 -2.16 1 95.75 107 SER A O 1
ATOM 823 N N . VAL A 1 108 ? 8.844 -12.734 -2.51 1 96.12 108 VAL A N 1
ATOM 824 C CA . VAL A 1 108 ? 8.727 -12.93 -3.951 1 96.12 108 VAL A CA 1
ATOM 825 C C . VAL A 1 108 ? 9.047 -11.625 -4.68 1 96.12 108 VAL A C 1
ATOM 827 O O . VAL A 1 108 ? 8.375 -10.609 -4.477 1 96.12 108 VAL A O 1
ATOM 830 N N . TYR A 1 109 ? 10.086 -11.633 -5.445 1 96.69 109 TYR A N 1
ATOM 831 C CA . TYR A 1 109 ? 10.523 -10.414 -6.109 1 96.69 109 TYR A CA 1
ATOM 832 C C . TYR A 1 109 ? 9.758 -10.195 -7.414 1 96.69 109 TYR A C 1
ATOM 834 O O . TYR A 1 109 ? 10.352 -10.211 -8.492 1 96.69 109 TYR A O 1
ATOM 842 N N . HIS A 1 110 ? 8.562 -10.078 -7.309 1 98 110 HIS A N 1
ATOM 843 C CA . HIS A 1 110 ? 7.508 -9.617 -8.203 1 98 110 HIS A CA 1
ATOM 844 C C . HIS A 1 110 ? 6.527 -8.703 -7.48 1 98 110 HIS A C 1
ATOM 846 O O . HIS A 1 110 ? 5.832 -9.141 -6.559 1 98 110 HIS A O 1
ATOM 852 N N . LEU A 1 111 ? 6.566 -7.445 -7.887 1 98.25 111 LEU A N 1
ATOM 853 C CA . LEU A 1 111 ? 5.75 -6.461 -7.184 1 98.25 111 LEU A CA 1
ATOM 854 C C . LEU A 1 111 ? 4.328 -6.973 -6.992 1 98.25 111 LEU A C 1
ATOM 856 O O . LEU A 1 111 ? 3.738 -7.543 -7.914 1 98.25 111 LEU A O 1
ATOM 860 N N . HIS A 1 112 ? 3.797 -6.848 -5.777 1 98.69 112 HIS A N 1
ATOM 861 C CA . HIS A 1 112 ? 2.412 -7.234 -5.531 1 98.69 112 HIS A CA 1
ATOM 862 C C . HIS A 1 112 ? 1.841 -6.5 -4.324 1 98.69 112 HIS A C 1
ATOM 864 O O . HIS A 1 112 ? 2.576 -6.156 -3.395 1 98.69 112 HIS A O 1
ATOM 870 N N . LEU A 1 113 ? 0.574 -6.25 -4.391 1 98.94 113 LEU A N 1
ATOM 871 C CA . LEU A 1 113 ? -0.193 -5.68 -3.287 1 98.94 113 LEU A CA 1
ATOM 872 C C . LEU A 1 113 ? -0.896 -6.777 -2.492 1 98.94 113 LEU A C 1
ATOM 874 O O . LEU A 1 113 ? -1.604 -7.605 -3.066 1 98.94 113 LEU A O 1
ATOM 878 N N . HIS A 1 114 ? -0.605 -6.809 -1.21 1 98.94 114 HIS A N 1
ATOM 879 C CA . HIS A 1 114 ? -1.462 -7.566 -0.308 1 98.94 114 HIS A CA 1
ATOM 880 C C . HIS A 1 114 ? -2.699 -6.766 0.085 1 98.94 114 HIS A C 1
ATOM 882 O O . HIS A 1 114 ? -2.592 -5.602 0.47 1 98.94 114 HIS A O 1
ATOM 888 N N . VAL A 1 115 ? -3.816 -7.336 0.014 1 98.94 115 VAL A N 1
ATOM 889 C CA . VAL A 1 115 ? -5.031 -6.73 0.552 1 98.94 115 VAL A CA 1
ATOM 890 C C . VAL A 1 115 ? -5.617 -7.629 1.638 1 98.94 115 VAL A C 1
ATOM 892 O O . VAL A 1 115 ? -5.934 -8.797 1.384 1 98.94 115 VAL A O 1
ATOM 895 N N . LEU A 1 116 ? -5.656 -7.117 2.812 1 98.88 116 LEU A N 1
ATOM 896 C CA . LEU A 1 116 ? -6.098 -7.871 3.98 1 98.88 116 LEU A CA 1
ATOM 897 C C . LEU A 1 116 ? -7.348 -7.242 4.594 1 98.88 116 LEU A C 1
ATOM 899 O O . LEU A 1 116 ? -7.406 -6.027 4.781 1 98.88 116 LEU A O 1
ATOM 903 N N . GLY A 1 117 ? -8.352 -8 4.891 1 98.56 117 GLY A N 1
ATOM 904 C CA . GLY A 1 117 ? -9.586 -7.52 5.492 1 98.56 117 GLY A CA 1
ATOM 905 C C . GLY A 1 117 ? -10.422 -8.633 6.105 1 98.56 117 GLY A C 1
ATOM 906 O O . GLY A 1 117 ? -9.93 -9.734 6.324 1 98.56 117 GLY A O 1
ATOM 907 N N . GLY A 1 118 ? -11.648 -8.281 6.504 1 98.31 118 GLY A N 1
ATOM 908 C CA . GLY A 1 118 ? -12.555 -9.234 7.117 1 98.31 118 GLY A CA 1
ATOM 909 C C . GLY A 1 118 ? -12.414 -9.312 8.625 1 98.31 118 GLY A C 1
ATOM 910 O O . GLY A 1 118 ? -13.062 -10.141 9.273 1 98.31 118 GLY A O 1
ATOM 911 N N . ARG A 1 119 ? -11.602 -8.516 9.219 1 97.81 119 ARG A N 1
ATOM 912 C CA . ARG A 1 119 ? -11.398 -8.344 10.648 1 97.81 119 ARG A CA 1
ATOM 913 C C . ARG A 1 119 ? -10.82 -6.973 10.969 1 97.81 119 ARG A C 1
ATOM 915 O O . ARG A 1 119 ? -10.32 -6.281 10.078 1 97.81 119 ARG A O 1
ATOM 922 N N . GLN A 1 120 ? -10.93 -6.59 12.211 1 97.94 120 GLN A N 1
ATOM 923 C CA . GLN A 1 120 ? -10.195 -5.41 12.664 1 97.94 120 GLN A CA 1
ATOM 924 C C . GLN A 1 120 ? -8.695 -5.668 12.672 1 97.94 120 GLN A C 1
ATOM 926 O O . GLN A 1 120 ? -8.211 -6.551 13.383 1 97.94 120 GLN A O 1
ATOM 931 N N . LEU A 1 121 ? -8.016 -4.93 11.875 1 97.94 121 LEU A N 1
ATOM 932 C CA . LEU A 1 121 ? -6.562 -5.07 11.852 1 97.94 121 LEU A CA 1
ATOM 933 C C . LEU A 1 121 ? -5.918 -4.254 12.961 1 97.94 121 LEU A C 1
ATOM 935 O O . LEU A 1 121 ? -6.516 -3.303 13.469 1 97.94 121 LEU A O 1
ATOM 939 N N . ASP A 1 122 ? -4.715 -4.637 13.242 1 96.56 122 ASP A N 1
ATOM 940 C CA . ASP A 1 122 ? -3.994 -3.959 14.32 1 96.56 122 ASP A CA 1
ATOM 941 C C . ASP A 1 122 ? -2.986 -2.957 13.758 1 96.56 122 ASP A C 1
ATOM 943 O O . ASP A 1 122 ? -2.705 -2.957 12.555 1 96.56 122 ASP A O 1
ATOM 947 N N . TRP A 1 123 ? -2.424 -2.16 14.602 1 96.12 123 TRP A N 1
ATOM 948 C CA . TRP A 1 123 ? -1.396 -1.163 14.32 1 96.12 123 TRP A CA 1
ATOM 949 C C . TRP A 1 123 ? -0.339 -1.148 15.422 1 96.12 123 TRP A C 1
ATOM 951 O O . TRP A 1 123 ? -0.668 -1.204 16.609 1 96.12 123 TRP A O 1
ATOM 961 N N . PRO A 1 124 ? 0.857 -1.157 15.125 1 96.81 124 PRO A N 1
ATOM 962 C CA . PRO A 1 124 ? 1.472 -0.896 13.82 1 96.81 124 PRO A CA 1
ATOM 963 C C . PRO A 1 124 ? 1.374 -2.09 12.875 1 96.81 124 PRO A C 1
ATOM 965 O O 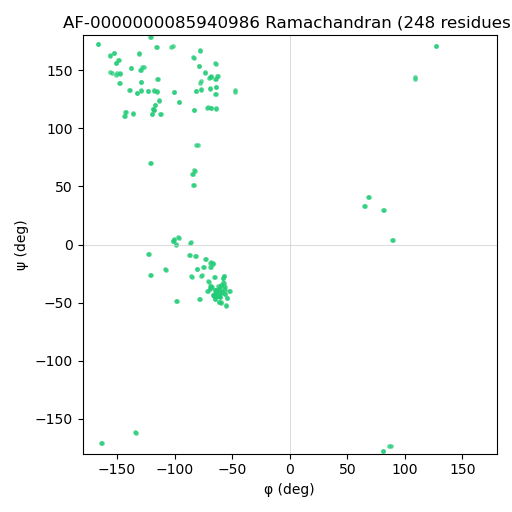. PRO A 1 124 ? 0.991 -3.186 13.289 1 96.81 124 PRO A O 1
ATOM 968 N N . PRO A 1 125 ? 1.642 -1.881 11.609 1 96.88 125 PRO A N 1
ATOM 969 C CA . PRO A 1 125 ? 1.492 -2.939 10.609 1 96.88 125 PRO A CA 1
ATOM 970 C C . PRO A 1 125 ? 2.705 -3.865 10.547 1 96.88 125 PRO A C 1
ATOM 972 O O . PRO A 1 125 ? 3.199 -4.164 9.453 1 96.88 125 PRO A O 1
ATOM 975 N N . GLY A 1 126 ? 3.143 -4.395 11.688 1 92.19 126 GLY A N 1
ATOM 976 C CA . GLY A 1 126 ? 4.281 -5.293 11.742 1 92.19 126 GLY A CA 1
ATOM 977 C C . GLY A 1 126 ? 5.59 -4.582 12.031 1 92.19 126 GLY A C 1
ATOM 978 O O . GLY A 1 126 ? 5.664 -3.354 11.961 1 92.19 126 GLY A O 1
ATOM 979 N N . MET B 1 1 ? -4.969 -1.965 22.812 1 69.44 1 MET B N 1
ATOM 980 C CA . MET B 1 1 ? -5.289 -1.538 21.453 1 69.44 1 MET B CA 1
ATOM 981 C C . MET B 1 1 ? -4.559 -0.245 21.109 1 69.44 1 MET B C 1
ATOM 983 O O . MET B 1 1 ? -4.473 0.667 21.922 1 69.44 1 MET B O 1
ATOM 987 N N . SER B 1 2 ? -3.941 -0.295 19.969 1 81.56 2 SER B N 1
ATOM 988 C CA . SER B 1 2 ? -3.158 0.888 19.625 1 81.56 2 SER B CA 1
ATOM 989 C C . SER B 1 2 ? -4.055 2.109 19.438 1 81.56 2 SER B C 1
ATOM 991 O O . SER B 1 2 ? -5.25 1.977 19.172 1 81.56 2 SER B O 1
ATOM 993 N N . SER B 1 3 ? -3.494 3.223 19.609 1 82.94 3 SER B N 1
ATOM 994 C CA . SER B 1 3 ? -4.207 4.484 19.453 1 82.94 3 SER B CA 1
ATOM 995 C C . SER B 1 3 ? -4.828 4.602 18.062 1 82.94 3 SER B C 1
ATOM 997 O O . SER B 1 3 ? -5.953 5.082 17.922 1 82.94 3 SER B O 1
ATOM 999 N N . GLU B 1 4 ? -4.137 4.094 17.094 1 89.31 4 GLU B N 1
ATOM 1000 C CA . GLU B 1 4 ? -4.637 4.184 15.719 1 89.31 4 GLU B CA 1
ATOM 1001 C C . GLU B 1 4 ? -5.887 3.326 15.531 1 89.31 4 GLU B C 1
ATOM 1003 O O . GLU B 1 4 ? -6.816 3.721 14.828 1 89.31 4 GLU B O 1
ATOM 1008 N N . VAL B 1 5 ? -5.945 2.174 16.188 1 92.38 5 VAL B N 1
ATOM 1009 C CA . VAL B 1 5 ? -7.113 1.301 16.125 1 92.38 5 VAL B CA 1
ATOM 1010 C C . VAL B 1 5 ? -8.305 1.985 16.781 1 92.38 5 VAL B C 1
ATOM 1012 O O . VAL B 1 5 ? -9.398 2.027 16.219 1 92.38 5 VAL B O 1
ATOM 1015 N N . VAL B 1 6 ? -8.016 2.574 17.906 1 92.31 6 VAL B N 1
ATOM 1016 C CA . VAL B 1 6 ? -9.07 3.234 18.656 1 92.31 6 VAL B CA 1
ATOM 1017 C C . VAL B 1 6 ? -9.617 4.422 17.859 1 92.31 6 VAL B C 1
ATOM 1019 O O . VAL B 1 6 ? -10.828 4.57 17.719 1 92.31 6 VAL B O 1
ATOM 1022 N N . LYS B 1 7 ? -8.727 5.195 17.344 1 92.81 7 LYS B N 1
ATOM 1023 C CA . LYS B 1 7 ? -9.125 6.379 16.594 1 92.81 7 LYS B CA 1
ATOM 1024 C C . LYS B 1 7 ? -9.938 5.996 15.352 1 92.81 7 LYS B C 1
ATOM 1026 O O . LYS B 1 7 ? -10.867 6.703 14.961 1 92.81 7 LYS B O 1
ATOM 1031 N N . SER B 1 8 ? -9.648 4.941 14.727 1 93.81 8 SER B N 1
ATOM 1032 C CA . SER B 1 8 ? -10.305 4.523 13.492 1 93.81 8 SER B CA 1
ATOM 1033 C C . SER B 1 8 ? -11.75 4.109 13.75 1 93.81 8 SER B C 1
ATOM 1035 O O . SER B 1 8 ? -12.57 4.074 12.828 1 93.81 8 SER B O 1
ATOM 1037 N N . GLN B 1 9 ? -12.055 3.797 15.055 1 93.19 9 GLN B N 1
ATOM 1038 C CA . GLN B 1 9 ? -13.398 3.342 15.391 1 93.19 9 GLN B CA 1
ATOM 1039 C C . GLN B 1 9 ? -14.391 4.504 15.383 1 93.19 9 GLN B C 1
ATOM 1041 O O . GLN B 1 9 ? -15.602 4.293 15.289 1 93.19 9 GLN B O 1
ATOM 1046 N N . THR B 1 10 ? -13.867 5.707 15.484 1 91.25 10 THR B N 1
ATOM 1047 C CA . THR B 1 10 ? -14.773 6.84 15.609 1 91.25 10 THR B CA 1
ATOM 1048 C C . THR B 1 10 ? -14.531 7.855 14.492 1 91.25 10 THR B C 1
ATOM 1050 O O . THR B 1 10 ? -15.297 8.805 14.336 1 91.25 10 THR B O 1
ATOM 1053 N N . ALA B 1 11 ? -13.453 7.59 13.742 1 91 11 ALA B N 1
ATOM 1054 C CA . ALA B 1 11 ? -13.164 8.508 12.641 1 91 11 ALA B CA 1
ATOM 1055 C C . ALA B 1 11 ? -14.289 8.5 11.609 1 91 11 ALA B C 1
ATOM 1057 O O . ALA B 1 11 ? -14.914 7.461 11.367 1 91 11 ALA B O 1
ATOM 1058 N N . VAL B 1 12 ? -14.547 9.656 11.016 1 85.94 12 VAL B N 1
ATOM 1059 C CA . VAL B 1 12 ? -15.625 9.758 10.031 1 85.94 12 VAL B CA 1
ATOM 1060 C C . VAL B 1 12 ? -15.102 10.422 8.758 1 85.94 12 VAL B C 1
ATOM 1062 O O . VAL B 1 12 ? -14.195 11.258 8.82 1 85.94 12 VAL B O 1
ATOM 1065 N N . ALA B 1 13 ? -15.758 9.984 7.703 1 83.38 13 ALA B N 1
ATOM 1066 C CA . ALA B 1 13 ? -15.43 10.633 6.438 1 83.38 13 ALA B CA 1
ATOM 1067 C C . ALA B 1 13 ? -16.125 11.984 6.316 1 83.38 13 ALA B C 1
ATOM 1069 O O . ALA B 1 13 ? -17.125 12.242 6.98 1 83.38 13 ALA B O 1
ATOM 1070 N N . GLY B 1 14 ? -15.438 12.828 5.492 1 80.81 14 GLY B N 1
ATOM 1071 C CA . GLY B 1 14 ? -16.094 14.102 5.223 1 80.81 14 GLY B CA 1
ATOM 1072 C C . GLY B 1 14 ? -15.406 15.273 5.906 1 80.81 14 GLY B C 1
ATOM 1073 O O . GLY B 1 14 ? -14.781 15.109 6.953 1 80.81 14 GLY B O 1
ATOM 1074 N N . GLY B 1 15 ? -15.383 16.297 5.254 1 82.69 15 GLY B N 1
ATOM 1075 C CA . GLY B 1 15 ? -14.898 17.547 5.797 1 82.69 15 GLY B CA 1
ATOM 1076 C C . GLY B 1 15 ? -13.398 17.734 5.617 1 82.69 15 GLY B C 1
ATOM 1077 O O . GLY B 1 15 ? -12.75 16.953 4.93 1 82.69 15 GLY B O 1
ATOM 1078 N N . ASP B 1 16 ? -12.883 18.766 6.191 1 91.19 16 ASP B N 1
ATOM 1079 C CA . ASP B 1 16 ? -11.461 19.094 6.188 1 91.19 16 ASP B CA 1
ATOM 1080 C C . ASP B 1 16 ? -10.695 18.234 7.199 1 91.19 16 ASP B C 1
ATOM 1082 O O . ASP B 1 16 ? -11.258 17.828 8.219 1 91.19 16 ASP B O 1
ATOM 1086 N N . THR B 1 17 ? -9.562 17.781 6.867 1 95.38 17 THR B N 1
ATOM 1087 C CA . THR B 1 17 ? -8.727 17 7.758 1 95.38 17 THR B CA 1
ATOM 1088 C C . THR B 1 17 ? -7.434 17.734 8.086 1 95.38 17 THR B C 1
ATOM 1090 O O . THR B 1 17 ? -7.156 18.797 7.508 1 95.38 17 THR B O 1
ATOM 1093 N N . ILE B 1 18 ? -6.691 17.234 9.031 1 94.94 18 ILE B N 1
ATOM 1094 C CA . ILE B 1 18 ? -5.395 17.797 9.383 1 94.94 18 ILE B CA 1
ATOM 1095 C C . ILE B 1 18 ? -4.477 17.797 8.164 1 94.94 18 ILE B C 1
ATOM 1097 O O . ILE B 1 18 ? -3.641 18.688 8.008 1 94.94 18 ILE B O 1
ATOM 1101 N N . PHE B 1 19 ? -4.68 16.859 7.277 1 97.19 19 PHE B N 1
ATOM 1102 C CA . PHE B 1 19 ? -3.855 16.766 6.074 1 97.19 19 PHE B CA 1
ATOM 1103 C C . PHE B 1 19 ? -4.176 17.906 5.113 1 97.19 19 PHE B C 1
ATOM 1105 O O . PHE B 1 19 ? -3.279 18.438 4.453 1 97.19 19 PHE B O 1
ATOM 1112 N N . GLY B 1 20 ? -5.469 18.172 5.047 1 96.62 20 GLY B N 1
ATOM 1113 C CA . GLY B 1 20 ? -5.816 19.359 4.277 1 96.62 20 GLY B CA 1
ATOM 1114 C C . GLY B 1 20 ? -5.125 20.609 4.773 1 96.62 20 GLY B C 1
ATOM 1115 O O . GLY B 1 20 ? -4.66 21.422 3.973 1 96.62 20 GLY B O 1
ATOM 1116 N N . ARG B 1 21 ? -5.023 20.719 6.055 1 97.31 21 ARG B N 1
ATOM 1117 C CA . ARG B 1 21 ? -4.383 21.891 6.664 1 97.31 21 ARG B CA 1
ATOM 1118 C C . ARG B 1 21 ? -2.883 21.891 6.387 1 97.31 21 ARG B C 1
ATOM 1120 O O . ARG B 1 21 ? -2.281 22.953 6.211 1 97.31 21 ARG B O 1
ATOM 1127 N N . ILE B 1 22 ? -2.307 20.75 6.367 1 97.38 22 ILE B N 1
ATOM 1128 C CA . ILE B 1 22 ? -0.89 20.625 6.043 1 97.38 22 ILE B CA 1
ATOM 1129 C C . ILE B 1 22 ? -0.654 21.031 4.594 1 97.38 22 ILE B C 1
ATOM 1131 O O . ILE B 1 22 ? 0.284 21.781 4.297 1 97.38 22 ILE B O 1
ATOM 1135 N N . ILE B 1 23 ? -1.518 20.578 3.668 1 97.5 23 ILE B N 1
ATOM 1136 C CA . ILE B 1 23 ? -1.404 20.891 2.246 1 97.5 23 ILE B CA 1
ATOM 1137 C C . ILE B 1 23 ? -1.487 22.406 2.037 1 97.5 23 ILE B C 1
ATOM 1139 O O . ILE B 1 23 ? -0.732 22.969 1.243 1 97.5 23 ILE B O 1
ATOM 1143 N N . ARG B 1 24 ? -2.322 23 2.773 1 97.19 24 ARG B N 1
ATOM 1144 C CA . ARG B 1 24 ? -2.539 24.438 2.656 1 97.19 24 ARG B CA 1
ATOM 1145 C C . ARG B 1 24 ? -1.539 25.219 3.51 1 97.19 24 ARG B C 1
ATOM 1147 O O . ARG B 1 24 ? -1.641 26.438 3.639 1 97.19 24 ARG B O 1
ATOM 1154 N N . LYS B 1 25 ? -0.648 24.625 4.172 1 97.31 25 LYS B N 1
ATOM 1155 C CA . LYS B 1 25 ? 0.447 25.188 4.957 1 97.31 25 LYS B CA 1
ATOM 1156 C C . LYS B 1 25 ? -0.082 25.984 6.148 1 97.31 25 LYS B C 1
ATOM 1158 O O . LYS B 1 25 ? 0.503 27 6.531 1 97.31 25 LYS B O 1
ATOM 1163 N N . GLU B 1 26 ? -1.217 25.5 6.68 1 97.38 26 GLU B N 1
ATOM 1164 C CA . GLU B 1 26 ? -1.811 26.141 7.848 1 97.38 26 GLU B CA 1
ATOM 1165 C C . GLU B 1 26 ? -1.199 25.609 9.141 1 97.38 26 GLU B C 1
ATOM 1167 O O . GLU B 1 26 ? -1.273 26.266 10.188 1 97.38 26 GLU B O 1
ATOM 1172 N N . ILE B 1 27 ? -0.726 24.406 9.125 1 96.12 27 ILE B N 1
ATOM 1173 C CA . ILE B 1 27 ? -0.008 23.812 10.25 1 96.12 27 ILE B CA 1
ATOM 1174 C C . ILE B 1 27 ? 1.332 23.266 9.781 1 96.12 27 ILE B C 1
ATOM 1176 O O . ILE B 1 27 ? 1.476 22.875 8.617 1 96.12 27 ILE B O 1
ATOM 1180 N N . PRO B 1 28 ? 2.264 23.25 10.742 1 96 28 PRO B N 1
ATOM 1181 C CA . PRO B 1 28 ? 3.592 22.781 10.336 1 96 28 PRO B CA 1
ATOM 1182 C C . PRO B 1 28 ? 3.648 21.266 10.117 1 96 28 PRO B C 1
ATOM 1184 O O . PRO B 1 28 ? 2.928 20.516 10.781 1 96 28 PRO B O 1
ATOM 1187 N N . ALA B 1 29 ? 4.434 20.828 9.242 1 97 29 ALA B N 1
ATOM 1188 C CA . ALA B 1 29 ? 4.805 19.438 8.984 1 97 29 ALA B CA 1
ATOM 1189 C C . ALA B 1 29 ? 6.242 19.328 8.477 1 97 29 ALA B C 1
ATOM 1191 O O . ALA B 1 29 ? 6.754 20.266 7.859 1 97 29 ALA B O 1
ATOM 1192 N N . LYS B 1 30 ? 6.922 18.297 8.805 1 98.12 30 LYS B N 1
ATOM 1193 C CA . LYS B 1 30 ? 8.273 18.062 8.297 1 98.12 30 LYS B CA 1
ATOM 1194 C C . LYS B 1 30 ? 8.234 17.484 6.887 1 98.12 30 LYS B C 1
ATOM 1196 O O . LYS B 1 30 ? 8.461 16.297 6.695 1 98.12 30 LYS B O 1
ATOM 1201 N N . ILE B 1 31 ? 8.148 18.375 5.93 1 98.44 31 ILE B N 1
ATOM 1202 C CA . ILE B 1 31 ? 7.953 18 4.535 1 98.44 31 ILE B CA 1
ATOM 1203 C C . ILE B 1 31 ? 9.273 17.5 3.949 1 98.44 31 ILE B C 1
ATOM 1205 O O . ILE B 1 31 ? 10.328 18.094 4.176 1 98.44 31 ILE B O 1
ATOM 1209 N N . ILE B 1 32 ? 9.211 16.422 3.277 1 98.81 32 ILE B N 1
ATOM 1210 C CA . ILE B 1 32 ? 10.375 15.836 2.627 1 98.81 32 ILE B CA 1
ATOM 1211 C C . ILE B 1 32 ? 10.391 16.219 1.147 1 98.81 32 ILE B C 1
ATOM 1213 O O . ILE B 1 32 ? 11.438 16.562 0.596 1 98.81 32 ILE B O 1
ATOM 1217 N N . HIS B 1 33 ? 9.242 16.031 0.509 1 98.75 33 HIS B N 1
ATOM 1218 C CA . HIS B 1 33 ? 9.109 16.297 -0.92 1 98.75 33 HIS B CA 1
ATOM 1219 C C . HIS B 1 33 ? 7.684 16.719 -1.269 1 98.75 33 HIS B C 1
ATOM 1221 O O . HIS B 1 33 ? 6.727 16.266 -0.631 1 98.75 33 HIS B O 1
ATOM 1227 N N . GLU B 1 34 ? 7.562 17.547 -2.223 1 98.56 34 GLU B N 1
ATOM 1228 C CA . GLU B 1 34 ? 6.262 18.016 -2.68 1 98.56 34 GLU B CA 1
ATOM 1229 C C . GLU B 1 34 ? 6.273 18.312 -4.176 1 98.56 34 GLU B C 1
ATOM 1231 O O . GLU B 1 34 ? 7.27 18.797 -4.715 1 98.56 34 GLU B O 1
ATOM 1236 N N . ASP B 1 35 ? 5.246 17.953 -4.879 1 98.06 35 ASP B N 1
ATOM 1237 C CA . ASP B 1 35 ? 5.035 18.375 -6.258 1 98.06 35 ASP B CA 1
ATOM 1238 C C . ASP B 1 35 ? 3.594 18.844 -6.477 1 98.06 35 ASP B C 1
ATOM 1240 O O . ASP B 1 35 ? 2.9 19.203 -5.523 1 98.06 35 ASP B O 1
ATOM 1244 N N . ASP B 1 36 ? 3.115 18.922 -7.691 1 97.94 36 ASP B N 1
ATOM 1245 C CA . ASP B 1 36 ? 1.809 19.5 -7.977 1 97.94 36 ASP B CA 1
ATOM 1246 C C . ASP B 1 36 ? 0.682 18.562 -7.531 1 97.94 36 ASP B C 1
ATOM 1248 O O . ASP B 1 36 ? -0.459 19 -7.363 1 97.94 36 ASP B O 1
ATOM 1252 N N . TYR B 1 37 ? 0.991 17.344 -7.219 1 98.31 37 TYR B N 1
ATOM 1253 C CA . TYR B 1 37 ? -0.075 16.359 -7.055 1 98.31 37 TYR B CA 1
ATOM 1254 C C . TYR B 1 37 ? -0.063 15.766 -5.648 1 98.31 37 TYR B C 1
ATOM 1256 O O . TYR B 1 37 ? -1.093 15.297 -5.156 1 98.31 37 TYR B O 1
ATOM 1264 N N . ALA B 1 38 ? 1.157 15.766 -5 1 98.69 38 ALA B N 1
ATOM 1265 C CA . ALA B 1 38 ? 1.283 15.016 -3.752 1 98.69 38 ALA B CA 1
ATOM 1266 C C . ALA B 1 38 ? 2.293 15.68 -2.816 1 98.69 38 ALA B C 1
ATOM 1268 O O . ALA B 1 38 ? 3.068 16.531 -3.236 1 98.69 38 ALA B O 1
ATOM 1269 N N . LEU B 1 39 ? 2.176 15.375 -1.615 1 98.69 39 LEU B N 1
ATOM 1270 C CA . LEU B 1 39 ? 3.049 15.836 -0.542 1 98.69 39 LEU B CA 1
ATOM 1271 C C . LEU B 1 39 ? 3.539 14.664 0.301 1 98.69 39 LEU B C 1
ATOM 1273 O O . LEU B 1 39 ? 2.762 13.773 0.645 1 98.69 39 LEU B O 1
ATOM 1277 N N . ALA B 1 40 ? 4.855 14.594 0.587 1 98.94 40 ALA B N 1
ATOM 1278 C CA . ALA B 1 40 ? 5.449 13.609 1.49 1 98.94 40 ALA B CA 1
ATOM 1279 C C . ALA B 1 40 ? 6.047 14.281 2.721 1 98.94 40 ALA B C 1
ATOM 1281 O O . ALA B 1 40 ? 6.785 15.266 2.602 1 98.94 40 ALA B O 1
ATOM 1282 N N . PHE B 1 41 ? 5.73 13.781 3.895 1 98.88 41 PHE B N 1
ATOM 1283 C CA . PHE B 1 41 ? 6.219 14.375 5.133 1 98.88 41 PHE B CA 1
ATOM 1284 C C . PHE B 1 41 ? 6.355 13.328 6.227 1 98.88 41 PHE B C 1
ATOM 1286 O O . PHE B 1 41 ? 5.688 12.289 6.184 1 98.88 41 PHE B O 1
ATOM 1293 N N . HIS B 1 42 ? 7.176 13.594 7.16 1 98.75 42 HIS B N 1
ATOM 1294 C CA . HIS B 1 42 ? 7.402 12.633 8.242 1 98.75 42 HIS B CA 1
ATOM 1295 C C . HIS B 1 42 ? 6.176 12.523 9.141 1 98.75 42 HIS B C 1
ATOM 1297 O O . HIS B 1 42 ? 5.555 13.531 9.477 1 98.75 42 HIS B O 1
ATOM 1303 N N . ASP B 1 43 ? 5.828 11.312 9.43 1 98.06 43 ASP B N 1
ATOM 1304 C CA . ASP B 1 43 ? 4.77 11.117 10.414 1 98.06 43 ASP B CA 1
ATOM 1305 C C . ASP B 1 43 ? 5.195 11.625 11.789 1 98.06 43 ASP B C 1
ATOM 1307 O O . ASP B 1 43 ? 6.336 11.414 12.211 1 98.06 43 ASP B O 1
ATOM 1311 N N . VAL B 1 44 ? 4.332 12.195 12.492 1 95.5 44 VAL B N 1
ATOM 1312 C CA . VAL B 1 44 ? 4.652 12.797 13.781 1 95.5 44 VAL B CA 1
ATOM 1313 C C . VAL B 1 44 ? 4.707 11.711 14.859 1 95.5 44 VAL B C 1
ATOM 1315 O O . VAL B 1 44 ? 5.254 11.93 15.938 1 95.5 44 VAL B O 1
ATOM 1318 N N . SER B 1 45 ? 4.098 10.578 14.648 1 95.25 45 SER B N 1
ATOM 1319 C CA . SER B 1 45 ? 4.105 9.43 15.547 1 95.25 45 SER B CA 1
ATOM 1320 C C . SER B 1 45 ? 4.684 8.195 14.859 1 95.25 45 SER B C 1
ATOM 1322 O O . SER B 1 45 ? 3.973 7.211 14.648 1 95.25 45 SER B O 1
ATOM 1324 N N . PRO B 1 46 ? 5.949 8.227 14.617 1 97.69 46 PRO B N 1
ATOM 1325 C CA . PRO B 1 46 ? 6.562 7.172 13.797 1 97.69 46 PRO B CA 1
ATOM 1326 C C . PRO B 1 46 ? 6.473 5.793 14.445 1 97.69 46 PRO B C 1
ATOM 1328 O O . PRO B 1 46 ? 6.645 5.664 15.664 1 97.69 46 PRO B O 1
ATOM 1331 N N . GLN B 1 47 ? 6.117 4.809 13.664 1 97.88 47 GLN B N 1
ATOM 1332 C CA . GLN B 1 47 ? 6.027 3.418 14.086 1 97.88 47 GLN B CA 1
ATOM 1333 C C . GLN B 1 47 ? 7.254 2.625 13.648 1 97.88 47 GLN B C 1
ATOM 1335 O O . GLN B 1 47 ? 7.305 1.405 13.812 1 97.88 47 GLN B O 1
ATOM 1340 N N . ALA B 1 48 ? 8.258 3.178 13.055 1 98.31 48 ALA B N 1
ATOM 1341 C CA . ALA B 1 48 ? 9.555 2.676 12.625 1 98.31 48 ALA B CA 1
ATOM 1342 C C . ALA B 1 48 ? 10.594 3.795 12.594 1 98.31 48 ALA B C 1
ATOM 1344 O O . ALA B 1 48 ? 10.242 4.977 12.672 1 98.31 48 ALA B O 1
ATOM 1345 N N . PRO B 1 49 ? 11.906 3.475 12.523 1 98.56 49 PRO B N 1
ATOM 1346 C CA . PRO B 1 49 ? 12.922 4.531 12.5 1 98.56 49 PRO B CA 1
ATOM 1347 C C . PRO B 1 49 ? 12.664 5.57 11.414 1 98.56 49 PRO B C 1
ATOM 1349 O O . PRO B 1 49 ? 12.867 6.766 11.633 1 98.56 49 PRO B O 1
ATOM 1352 N N . ILE B 1 50 ? 12.242 5.105 10.305 1 98.69 50 ILE B N 1
ATOM 1353 C CA . ILE B 1 50 ? 11.758 5.984 9.242 1 98.69 50 ILE B CA 1
ATOM 1354 C C . ILE B 1 50 ? 10.281 5.699 8.969 1 98.69 50 ILE B C 1
ATOM 1356 O O . ILE B 1 50 ? 9.898 4.551 8.75 1 98.69 50 ILE B O 1
ATOM 1360 N N . HIS B 1 51 ? 9.477 6.625 9.117 1 98.88 51 HIS B N 1
ATOM 1361 C CA . HIS B 1 51 ? 8.047 6.559 8.844 1 98.88 51 HIS B CA 1
ATOM 1362 C C . HIS B 1 51 ? 7.531 7.871 8.266 1 98.88 51 HIS B C 1
ATOM 1364 O O . HIS B 1 51 ? 7.539 8.898 8.945 1 98.88 51 HIS B O 1
ATOM 1370 N N . PHE B 1 52 ? 7.188 7.836 7.051 1 98.94 52 PHE B N 1
ATOM 1371 C CA . PHE B 1 52 ? 6.652 9.031 6.418 1 98.94 52 PHE B CA 1
ATOM 1372 C C . PHE B 1 52 ? 5.359 8.727 5.676 1 98.94 52 PHE B C 1
ATOM 1374 O O . PHE B 1 52 ? 5.023 7.559 5.461 1 98.94 52 PHE B O 1
ATOM 1381 N N . LEU B 1 53 ? 4.621 9.789 5.336 1 98.94 53 LEU B N 1
ATOM 1382 C CA . LEU B 1 53 ? 3.34 9.688 4.645 1 98.94 53 LEU B CA 1
ATOM 1383 C C . LEU B 1 53 ? 3.42 10.328 3.258 1 98.94 53 LEU B C 1
ATOM 1385 O O . LEU B 1 53 ? 4.141 11.305 3.061 1 98.94 53 LEU B O 1
ATOM 1389 N N . VAL B 1 54 ? 2.797 9.773 2.326 1 98.94 54 VAL B N 1
ATOM 1390 C CA . VAL B 1 54 ? 2.543 10.391 1.025 1 98.94 54 VAL B CA 1
ATOM 1391 C C . VAL B 1 54 ? 1.045 10.633 0.856 1 98.94 54 VAL B C 1
ATOM 1393 O O . VAL B 1 54 ? 0.239 9.711 0.976 1 98.94 54 VAL B O 1
ATOM 1396 N N . ILE B 1 55 ? 0.655 11.883 0.585 1 98.88 55 ILE B N 1
ATOM 1397 C CA . ILE B 1 55 ? -0.764 12.211 0.491 1 98.88 55 ILE B CA 1
ATOM 1398 C C . ILE B 1 55 ? -1.034 12.969 -0.808 1 98.88 55 ILE B C 1
ATOM 1400 O O . ILE B 1 55 ? -0.195 13.75 -1.267 1 98.88 55 ILE B O 1
ATOM 1404 N N . PRO B 1 56 ? -2.133 12.68 -1.482 1 98.81 56 PRO B N 1
ATOM 1405 C CA . PRO B 1 56 ? -2.535 13.516 -2.615 1 98.81 56 PRO B CA 1
ATOM 1406 C C . PRO B 1 56 ? -3.01 14.906 -2.186 1 98.81 56 PRO B C 1
ATOM 1408 O O . PRO B 1 56 ? -3.646 15.047 -1.139 1 98.81 56 PRO B O 1
ATOM 1411 N N . LYS B 1 57 ? -2.691 15.875 -2.984 1 98.25 57 LYS B N 1
ATOM 1412 C CA . LYS B 1 57 ? -3.234 17.203 -2.727 1 98.25 57 LYS B CA 1
ATOM 1413 C C . LYS B 1 57 ? -4.73 17.25 -3.021 1 98.25 57 LYS B C 1
ATOM 1415 O O . LYS B 1 57 ? -5.473 18 -2.381 1 98.25 57 LYS B O 1
ATOM 1420 N N . LYS B 1 58 ? -5.156 16.469 -3.992 1 97.25 58 LYS B N 1
ATOM 1421 C CA . LYS B 1 58 ? -6.586 16.297 -4.246 1 97.25 58 LYS B CA 1
ATOM 1422 C C . LYS B 1 58 ? -7.281 15.633 -3.068 1 97.25 58 LYS B C 1
ATOM 1424 O O . LYS B 1 58 ? -6.836 14.586 -2.586 1 97.25 58 LYS B O 1
ATOM 1429 N N . PRO B 1 59 ? -8.375 16.25 -2.619 1 96 59 PRO B N 1
ATOM 1430 C CA . PRO B 1 59 ? -9.133 15.547 -1.58 1 96 59 PRO B CA 1
ATOM 1431 C C . PRO B 1 59 ? -9.719 14.227 -2.068 1 96 59 PRO B C 1
ATOM 1433 O O . PRO B 1 59 ? -10.477 14.203 -3.041 1 96 59 PRO B O 1
ATOM 1436 N N . LEU B 1 60 ? -9.32 13.188 -1.5 1 96.81 60 LEU B N 1
ATOM 1437 C CA . LEU B 1 60 ? -9.781 11.82 -1.687 1 96.81 60 LEU B CA 1
ATOM 1438 C C . LEU B 1 60 ? -9.781 11.062 -0.363 1 96.81 60 LEU B C 1
ATOM 1440 O O . LEU B 1 60 ? -8.727 10.852 0.239 1 96.81 60 LEU B O 1
ATOM 1444 N N . ASP B 1 61 ? -10.922 10.719 0.074 1 96.88 61 ASP B N 1
ATOM 1445 C CA . ASP B 1 61 ? -11.047 10.266 1.457 1 96.88 61 ASP B CA 1
ATOM 1446 C C . ASP B 1 61 ? -10.562 8.828 1.612 1 96.88 61 ASP B C 1
ATOM 1448 O O . ASP B 1 61 ? -9.797 8.516 2.525 1 96.88 61 ASP B O 1
ATOM 1452 N N . MET B 1 62 ? -11.031 7.926 0.674 1 97.56 62 MET B N 1
ATOM 1453 C CA . MET B 1 62 ? -10.734 6.496 0.764 1 97.56 62 MET B CA 1
ATOM 1454 C C . MET B 1 62 ? -10.391 5.926 -0.606 1 97.56 62 MET B C 1
ATOM 1456 O O . MET B 1 62 ? -10.867 6.418 -1.629 1 97.56 62 MET B O 1
ATOM 1460 N N . LEU B 1 63 ? -9.578 4.867 -0.562 1 98.38 63 LEU B N 1
ATOM 1461 C CA . LEU B 1 63 ? -9.203 4.203 -1.803 1 98.38 63 LEU B CA 1
ATOM 1462 C C . LEU B 1 63 ? -10.43 3.678 -2.535 1 98.38 63 LEU B C 1
ATOM 1464 O O . LEU B 1 63 ? -10.492 3.729 -3.766 1 98.38 63 LEU B O 1
ATOM 1468 N N . GLN B 1 64 ? -11.438 3.225 -1.801 1 96.5 64 GLN B N 1
ATOM 1469 C CA . GLN B 1 64 ? -12.625 2.629 -2.404 1 96.5 64 GLN B CA 1
ATOM 1470 C C . GLN B 1 64 ? -13.422 3.666 -3.188 1 96.5 64 GLN B C 1
ATOM 1472 O O . GLN B 1 64 ? -14.289 3.314 -3.99 1 96.5 64 GLN B O 1
ATOM 1477 N N . ASN B 1 65 ? -13.156 4.922 -2.949 1 97.19 65 ASN B N 1
ATOM 1478 C CA . ASN B 1 65 ? -13.891 5.988 -3.627 1 97.19 65 ASN B CA 1
ATOM 1479 C C . ASN B 1 65 ? -13.102 6.539 -4.812 1 97.19 65 ASN B C 1
ATOM 1481 O O . ASN B 1 65 ? -13.562 7.457 -5.496 1 97.19 65 ASN B O 1
ATOM 1485 N N . ALA B 1 66 ? -11.93 6.02 -5.059 1 98.19 66 ALA B N 1
ATOM 1486 C CA . ALA B 1 66 ? -11.164 6.375 -6.25 1 98.19 66 ALA B CA 1
ATOM 1487 C C . ALA B 1 66 ? -11.836 5.848 -7.516 1 98.19 66 ALA B C 1
ATOM 1489 O O . ALA B 1 66 ? -12.469 4.793 -7.488 1 98.19 66 ALA B O 1
ATOM 1490 N N . THR B 1 67 ? -11.734 6.617 -8.57 1 98 67 THR B N 1
ATOM 1491 C CA . THR B 1 67 ? -12.281 6.238 -9.867 1 98 67 THR B CA 1
ATOM 1492 C C . THR B 1 67 ? -11.18 6.188 -10.922 1 98 67 THR B C 1
ATOM 1494 O O . THR B 1 67 ? -10.016 6.477 -10.633 1 98 67 THR B O 1
ATOM 1497 N N . GLU B 1 68 ? -11.531 5.832 -12.094 1 97.75 68 GLU B N 1
ATOM 1498 C CA . GLU B 1 68 ? -10.57 5.785 -13.195 1 97.75 68 GLU B CA 1
ATOM 1499 C C . GLU B 1 68 ? -9.906 7.141 -13.406 1 97.75 68 GLU B C 1
ATOM 1501 O O . GLU B 1 68 ? -8.766 7.215 -13.867 1 97.75 68 GLU B O 1
ATOM 1506 N N . GLN B 1 69 ? -10.594 8.18 -13.039 1 98.31 69 GLN B N 1
ATOM 1507 C CA . GLN B 1 69 ? -10.039 9.523 -13.18 1 98.31 69 GLN B CA 1
ATOM 1508 C C . GLN B 1 69 ? -8.875 9.734 -12.211 1 98.31 69 GLN B C 1
ATOM 1510 O O . GLN B 1 69 ? -8.078 10.664 -12.391 1 98.31 69 GLN B O 1
ATOM 1515 N N . ASP B 1 70 ? -8.758 8.836 -11.211 1 98.62 70 ASP B N 1
ATOM 1516 C CA . ASP B 1 70 ? -7.73 8.984 -10.18 1 98.62 70 ASP B CA 1
ATOM 1517 C C . ASP B 1 70 ? -6.547 8.055 -10.453 1 98.62 70 ASP B C 1
ATOM 1519 O O . ASP B 1 70 ? -5.594 8.016 -9.672 1 98.62 70 ASP B O 1
ATOM 1523 N N . GLU B 1 71 ? -6.633 7.348 -11.562 1 98.69 71 GLU B N 1
ATOM 1524 C CA . GLU B 1 71 ? -5.625 6.336 -11.867 1 98.69 71 GLU B CA 1
ATOM 1525 C C . GLU B 1 71 ? -4.219 6.934 -11.852 1 98.69 71 GLU B C 1
ATOM 1527 O O . GLU B 1 71 ? -3.332 6.426 -11.164 1 98.69 71 GLU B O 1
ATOM 1532 N N . ALA B 1 72 ? -4.012 8 -12.586 1 98.62 72 ALA B N 1
ATOM 1533 C CA .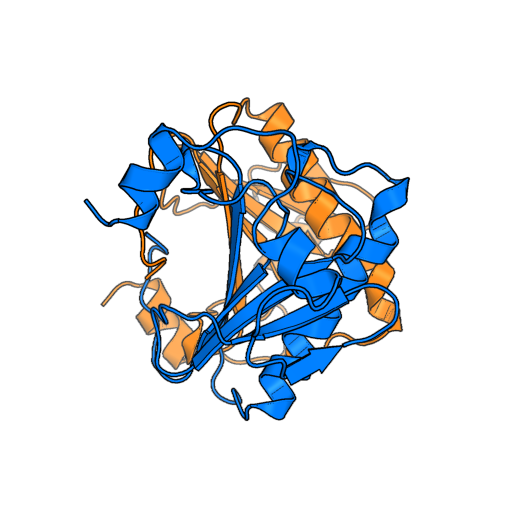 ALA B 1 72 ? -2.701 8.641 -12.672 1 98.62 72 ALA B CA 1
ATOM 1534 C C . ALA B 1 72 ? -2.234 9.133 -11.312 1 98.62 72 ALA B C 1
ATOM 1536 O O . ALA B 1 72 ? -1.063 8.984 -10.953 1 98.62 72 ALA B O 1
ATOM 1537 N N . LEU B 1 73 ? -3.15 9.711 -10.578 1 98.81 73 LEU B N 1
ATOM 1538 C CA . LEU B 1 73 ? -2.832 10.227 -9.25 1 98.81 73 LEU B CA 1
ATOM 1539 C C . LEU B 1 73 ? -2.348 9.109 -8.336 1 98.81 73 LEU B C 1
ATOM 1541 O O . LEU B 1 73 ? -1.345 9.266 -7.629 1 98.81 73 LEU B O 1
ATOM 1545 N N . LEU B 1 74 ? -3.045 8.008 -8.367 1 98.88 74 LEU B N 1
ATOM 1546 C CA . LEU B 1 74 ? -2.672 6.863 -7.543 1 98.88 74 LEU B CA 1
ATOM 1547 C C . LEU B 1 74 ? -1.285 6.352 -7.918 1 98.88 74 LEU B C 1
ATOM 1549 O O . LEU B 1 74 ? -0.486 6.016 -7.039 1 98.88 74 LEU B O 1
ATOM 1553 N N . GLY B 1 75 ? -1.03 6.242 -9.195 1 98.88 75 GLY B N 1
ATOM 1554 C CA . GLY B 1 75 ? 0.296 5.863 -9.656 1 98.88 75 GLY B CA 1
ATOM 1555 C C . GLY B 1 75 ? 1.383 6.816 -9.195 1 98.88 75 GLY B C 1
ATOM 1556 O O . GLY B 1 75 ? 2.465 6.383 -8.789 1 98.88 75 GLY B O 1
ATOM 1557 N N . LYS B 1 76 ? 1.092 8.102 -9.242 1 98.88 76 LYS B N 1
ATOM 1558 C CA . LYS B 1 76 ? 2.041 9.125 -8.812 1 98.88 76 LYS B CA 1
ATOM 1559 C C . LYS B 1 76 ? 2.354 8.992 -7.324 1 98.88 76 LYS B C 1
ATOM 1561 O O . LYS B 1 76 ? 3.486 9.234 -6.898 1 98.88 76 LYS B O 1
ATOM 1566 N N . LEU B 1 77 ? 1.353 8.68 -6.543 1 98.94 77 LEU B N 1
ATOM 1567 C CA . LEU B 1 77 ? 1.576 8.5 -5.113 1 98.94 77 LEU B CA 1
ATOM 1568 C C . LEU B 1 77 ? 2.559 7.359 -4.859 1 98.94 77 LEU B C 1
ATOM 1570 O O . LEU B 1 77 ? 3.471 7.492 -4.039 1 98.94 77 LEU B O 1
ATOM 1574 N N . MET B 1 78 ? 2.371 6.234 -5.57 1 98.94 78 MET B N 1
ATOM 1575 C CA . MET B 1 78 ? 3.252 5.078 -5.418 1 98.94 78 MET B CA 1
ATOM 1576 C C . MET B 1 78 ? 4.672 5.418 -5.852 1 98.94 78 MET B C 1
ATOM 1578 O O . MET B 1 78 ? 5.637 5.043 -5.184 1 98.94 78 MET B O 1
ATOM 1582 N N . LEU B 1 79 ? 4.797 6.121 -6.934 1 98.88 79 LEU B N 1
ATOM 1583 C CA . LEU B 1 79 ? 6.113 6.531 -7.41 1 98.88 79 LEU B CA 1
ATOM 1584 C C . LEU B 1 79 ? 6.777 7.484 -6.422 1 98.88 79 LEU B C 1
ATOM 1586 O O . LEU B 1 79 ? 7.988 7.41 -6.195 1 98.88 79 LEU B O 1
ATOM 1590 N N . MET B 1 80 ? 5.992 8.375 -5.852 1 98.81 80 MET B N 1
ATOM 1591 C CA . MET B 1 80 ? 6.535 9.289 -4.852 1 98.81 80 MET B CA 1
ATOM 1592 C C . MET B 1 80 ? 7.02 8.531 -3.621 1 98.81 80 MET B C 1
ATOM 1594 O O . MET B 1 80 ? 8.055 8.875 -3.043 1 98.81 80 MET B O 1
ATOM 1598 N N . ALA B 1 81 ? 6.266 7.566 -3.219 1 98.88 81 ALA B N 1
ATOM 1599 C CA . ALA B 1 81 ? 6.695 6.734 -2.098 1 98.88 81 ALA B CA 1
ATOM 1600 C C . ALA B 1 81 ? 8.078 6.145 -2.35 1 98.88 81 ALA B C 1
ATOM 1602 O O . ALA B 1 81 ? 8.953 6.203 -1.482 1 98.88 81 ALA B O 1
ATOM 1603 N N . ALA B 1 82 ? 8.281 5.605 -3.559 1 98.81 82 ALA B N 1
ATOM 1604 C CA . ALA B 1 82 ? 9.555 5.004 -3.922 1 98.81 82 ALA B CA 1
ATOM 1605 C C . ALA B 1 82 ? 10.664 6.051 -3.965 1 98.81 82 ALA B C 1
ATOM 1607 O O . ALA B 1 82 ? 11.773 5.816 -3.467 1 98.81 82 ALA B O 1
ATOM 1608 N N . LYS B 1 83 ? 10.344 7.137 -4.551 1 98.75 83 LYS B N 1
ATOM 1609 C CA . LYS B 1 83 ? 11.312 8.227 -4.691 1 98.75 83 LYS B CA 1
ATOM 1610 C C . LYS B 1 83 ? 11.797 8.711 -3.33 1 98.75 83 LYS B C 1
ATOM 1612 O O . LYS B 1 83 ? 13 8.828 -3.096 1 98.75 83 LYS B O 1
ATOM 1617 N N . VAL B 1 84 ? 10.883 8.977 -2.457 1 98.88 84 VAL B N 1
ATOM 1618 C CA . VAL B 1 84 ? 11.219 9.523 -1.145 1 98.88 84 VAL B CA 1
ATOM 1619 C C . VAL B 1 84 ? 11.93 8.469 -0.307 1 98.88 84 VAL B C 1
ATOM 1621 O O . VAL B 1 84 ? 12.844 8.781 0.458 1 98.88 84 VAL B O 1
ATOM 1624 N N . ALA B 1 85 ? 11.477 7.203 -0.444 1 98.88 85 ALA B N 1
ATOM 1625 C CA . ALA B 1 85 ? 12.188 6.117 0.229 1 98.88 85 ALA B CA 1
ATOM 1626 C C . ALA B 1 85 ? 13.664 6.09 -0.177 1 98.88 85 ALA B C 1
ATOM 1628 O O . ALA B 1 85 ? 14.539 5.867 0.66 1 98.88 85 ALA B O 1
ATOM 1629 N N . LYS B 1 86 ? 13.891 6.281 -1.438 1 98.56 86 LYS B N 1
ATOM 1630 C CA . LYS B 1 86 ? 15.258 6.355 -1.938 1 98.56 86 LYS B CA 1
ATOM 1631 C C . LYS B 1 86 ? 16 7.555 -1.345 1 98.56 86 LYS B C 1
ATOM 1633 O O . LYS B 1 86 ? 17.156 7.438 -0.936 1 98.56 86 LYS B O 1
ATOM 1638 N N . MET B 1 87 ? 15.383 8.703 -1.293 1 98.62 87 MET B N 1
ATOM 1639 C CA . MET B 1 87 ? 15.961 9.922 -0.735 1 98.62 87 MET B CA 1
ATOM 1640 C C . MET B 1 87 ? 16.391 9.703 0.713 1 98.62 87 MET B C 1
ATOM 1642 O O . MET B 1 87 ? 17.375 10.273 1.164 1 98.62 87 MET B O 1
ATOM 1646 N N . LEU B 1 88 ? 15.656 8.867 1.436 1 98.62 88 LEU B N 1
ATOM 1647 C CA . LEU B 1 88 ? 15.906 8.648 2.855 1 98.62 88 LEU B CA 1
ATOM 1648 C C . LEU B 1 88 ? 16.766 7.402 3.074 1 98.62 88 LEU B C 1
ATOM 1650 O O . LEU B 1 88 ? 16.859 6.895 4.195 1 98.62 88 LEU B O 1
ATOM 1654 N N . ASP B 1 89 ? 17.234 6.816 2.01 1 98.12 89 ASP B N 1
ATOM 1655 C CA . ASP B 1 89 ? 18.234 5.754 1.995 1 98.12 89 ASP B CA 1
ATOM 1656 C C . ASP B 1 89 ? 17.672 4.461 2.574 1 98.12 89 ASP B C 1
ATOM 1658 O O . ASP B 1 89 ? 18.328 3.787 3.371 1 98.12 89 ASP B O 1
ATOM 1662 N N . LEU B 1 90 ? 16.438 4.18 2.229 1 98.38 90 LEU B N 1
ATOM 1663 C CA . LEU B 1 90 ? 15.844 2.902 2.617 1 98.38 90 LEU B CA 1
ATOM 1664 C C . LEU B 1 90 ? 16.25 1.799 1.646 1 98.38 90 LEU B C 1
ATOM 1666 O O . LEU B 1 90 ? 15.383 1.144 1.054 1 98.38 90 LEU B O 1
ATOM 1670 N N . LYS B 1 91 ? 17.469 1.498 1.573 1 95.56 91 LYS B N 1
ATOM 1671 C CA . LYS B 1 91 ? 18.062 0.607 0.578 1 95.56 91 LYS B CA 1
ATOM 1672 C C . LYS B 1 91 ? 17.766 -0.854 0.905 1 95.56 91 LYS B C 1
ATOM 1674 O O . LYS B 1 91 ? 17.672 -1.693 0.006 1 95.56 91 LYS B O 1
ATOM 1679 N N . ASP B 1 92 ? 17.547 -1.109 2.197 1 96.88 92 ASP B N 1
ATOM 1680 C CA . ASP B 1 92 ? 17.359 -2.492 2.619 1 96.88 92 ASP B CA 1
ATOM 1681 C C . ASP B 1 92 ? 15.891 -2.898 2.508 1 96.88 92 ASP B C 1
ATOM 1683 O O . ASP B 1 92 ? 15.547 -4.059 2.736 1 96.88 92 ASP B O 1
ATOM 1687 N N . GLY B 1 93 ? 15.047 -1.884 2.246 1 98.12 93 GLY B N 1
ATOM 1688 C CA . GLY B 1 93 ? 13.633 -2.188 2.07 1 98.12 93 GLY B CA 1
ATOM 1689 C C . GLY B 1 93 ? 12.727 -1.351 2.955 1 98.12 93 GLY B C 1
ATOM 1690 O O . GLY B 1 93 ? 13.211 -0.587 3.797 1 98.12 93 GLY B O 1
ATOM 1691 N N . TYR B 1 94 ? 11.492 -1.452 2.711 1 98.81 94 TYR B N 1
ATOM 1692 C CA . TYR B 1 94 ? 10.445 -0.723 3.416 1 98.81 94 TYR B CA 1
ATOM 1693 C C . TYR B 1 94 ? 9.07 -1.316 3.119 1 98.81 94 TYR B C 1
ATOM 1695 O O . TYR B 1 94 ? 8.953 -2.244 2.316 1 98.81 94 TYR B O 1
ATOM 1703 N N . ARG B 1 95 ? 8.125 -0.856 3.791 1 98.88 95 ARG B N 1
ATOM 1704 C CA . ARG B 1 95 ? 6.746 -1.28 3.596 1 98.88 95 ARG B CA 1
ATOM 1705 C C . ARG B 1 95 ? 5.848 -0.089 3.277 1 98.88 95 ARG B C 1
ATOM 1707 O O . ARG B 1 95 ? 5.98 0.974 3.889 1 98.88 95 ARG B O 1
ATOM 1714 N N . VAL B 1 96 ? 5.035 -0.192 2.26 1 98.94 96 VAL B N 1
ATOM 1715 C CA . VAL B 1 96 ? 3.992 0.786 1.964 1 98.94 96 VAL B CA 1
ATOM 1716 C C . VAL B 1 96 ? 2.643 0.267 2.457 1 98.94 96 VAL B C 1
ATOM 1718 O O . VAL B 1 96 ? 2.283 -0.884 2.199 1 98.94 96 VAL B O 1
ATOM 1721 N N . VAL B 1 97 ? 1.903 1.11 3.184 1 98.94 97 VAL B N 1
ATOM 1722 C CA . VAL B 1 97 ? 0.647 0.672 3.785 1 98.94 97 VAL B CA 1
ATOM 1723 C C . VAL B 1 97 ? -0.445 1.703 3.512 1 98.94 97 VAL B C 1
ATOM 1725 O O . VAL B 1 97 ? -0.224 2.906 3.666 1 98.94 97 VAL B O 1
ATOM 1728 N N . VAL B 1 98 ? -1.547 1.294 3.059 1 98.88 98 VAL B N 1
ATOM 1729 C CA . VAL B 1 98 ? -2.766 2.096 3 1 98.88 98 VAL B CA 1
ATOM 1730 C C . VAL B 1 98 ? -3.803 1.529 3.969 1 98.88 98 VAL B C 1
ATOM 1732 O O . VAL B 1 98 ? -4.266 0.397 3.801 1 98.88 98 VAL B O 1
ATOM 1735 N N . ASN B 1 99 ? -4.094 2.256 4.988 1 98.62 99 ASN B N 1
ATOM 1736 C CA . ASN B 1 99 ? -5.23 1.944 5.848 1 98.62 99 ASN B CA 1
ATOM 1737 C C . ASN B 1 99 ? -6.535 2.498 5.277 1 98.62 99 ASN B C 1
ATOM 1739 O O . ASN B 1 99 ? -6.68 3.711 5.117 1 98.62 99 ASN B O 1
ATOM 1743 N N . ASN B 1 100 ? -7.414 1.606 4.938 1 98.5 100 ASN B N 1
ATOM 1744 C CA . ASN B 1 100 ? -8.664 2.033 4.324 1 98.5 100 ASN B CA 1
ATOM 1745 C C . ASN B 1 100 ? -9.867 1.624 5.164 1 98.5 100 ASN B C 1
ATOM 1747 O O . ASN B 1 100 ? -10.117 0.433 5.367 1 98.5 100 ASN B O 1
ATOM 1751 N N . GLY B 1 101 ? -10.594 2.551 5.754 1 97.38 101 GLY B N 1
ATOM 1752 C CA . GLY B 1 101 ? -11.789 2.273 6.535 1 97.38 101 GLY B CA 1
ATOM 1753 C C . GLY B 1 101 ? -11.484 1.824 7.949 1 97.38 101 GLY B C 1
ATOM 1754 O O . GLY B 1 101 ? -10.32 1.77 8.352 1 97.38 101 GLY B O 1
ATOM 1755 N N . ARG B 1 102 ? -12.516 1.528 8.648 1 96.69 102 ARG B N 1
ATOM 1756 C CA . ARG B 1 102 ? -12.453 1.216 10.078 1 96.69 102 ARG B CA 1
ATOM 1757 C C . ARG B 1 102 ? -11.594 -0.019 10.328 1 96.69 102 ARG B C 1
ATOM 1759 O O . ARG B 1 102 ? -10.688 0.011 11.164 1 96.69 102 ARG B O 1
ATOM 1766 N N . HIS B 1 103 ? -11.812 -1.081 9.633 1 97.69 103 HIS B N 1
ATOM 1767 C CA . HIS B 1 103 ? -11.078 -2.326 9.828 1 97.69 103 HIS B CA 1
ATOM 1768 C C . HIS B 1 103 ? -9.602 -2.164 9.477 1 97.69 103 HIS B C 1
ATOM 1770 O O . HIS B 1 103 ? -8.75 -2.844 10.047 1 97.69 103 HIS B O 1
ATOM 1776 N N . GLY B 1 104 ? -9.297 -1.224 8.547 1 97.94 104 GLY B N 1
ATOM 1777 C CA . GLY B 1 104 ? -7.922 -0.969 8.156 1 97.94 104 GLY B CA 1
ATOM 1778 C C . GLY B 1 104 ? -7.191 -0.048 9.117 1 97.94 104 GLY B C 1
ATOM 1779 O O . GLY B 1 104 ? -5.988 0.17 8.984 1 97.94 104 GLY B O 1
ATOM 1780 N N . CYS B 1 105 ? -7.938 0.562 10.047 1 98 105 CYS B N 1
ATOM 1781 C CA . CYS B 1 105 ? -7.406 1.485 11.047 1 98 105 CYS B CA 1
ATOM 1782 C C . CYS B 1 105 ? -7.23 2.881 10.461 1 98 105 CYS B C 1
ATOM 1784 O O . CYS B 1 105 ? -6.293 3.596 10.82 1 98 105 CYS B O 1
ATOM 1786 N N . GLN B 1 106 ? -8.039 3.197 9.523 1 97.69 106 GLN B N 1
ATOM 1787 C CA . GLN B 1 106 ? -7.973 4.551 8.984 1 97.69 106 GLN B CA 1
ATOM 1788 C C . GLN B 1 106 ? -8.516 5.57 9.984 1 97.69 106 GLN B C 1
ATOM 1790 O O . GLN B 1 106 ? -9.703 5.562 10.305 1 97.69 106 GLN B O 1
ATOM 1795 N N . SER B 1 107 ? -7.617 6.465 10.391 1 95.81 107 SER B N 1
ATOM 1796 C CA . SER B 1 107 ? -8.023 7.441 11.398 1 95.81 107 SER B CA 1
ATOM 1797 C C . SER B 1 107 ? -8.18 8.828 10.789 1 95.81 107 SER B C 1
ATOM 1799 O O . SER B 1 107 ? -8.758 9.727 11.414 1 95.81 107 SER B O 1
ATOM 1801 N N . VAL B 1 108 ? -7.59 9.094 9.711 1 96.25 108 VAL B N 1
ATOM 1802 C CA . VAL B 1 108 ? -7.754 10.32 8.938 1 96.25 108 VAL B CA 1
ATOM 1803 C C . VAL B 1 108 ? -8.328 10 7.562 1 96.25 108 VAL B C 1
ATOM 1805 O O . VAL B 1 108 ? -7.727 9.258 6.785 1 96.25 108 VAL B O 1
ATOM 1808 N N . TYR B 1 109 ? -9.5 10.484 7.297 1 96.75 109 TYR B N 1
ATOM 1809 C CA . TYR B 1 109 ? -10.172 10.148 6.047 1 96.75 109 TYR B CA 1
ATOM 1810 C C . TYR B 1 109 ? -9.711 11.07 4.918 1 96.75 109 TYR B C 1
ATOM 1812 O O . TYR B 1 109 ? -10.5 11.844 4.383 1 96.75 109 TYR B O 1
ATOM 1820 N N . HIS B 1 110 ? -8.531 11.031 4.652 1 98.06 110 HIS B N 1
ATOM 1821 C CA . HIS B 1 110 ? -7.734 11.508 3.531 1 98.06 110 HIS B CA 1
ATOM 1822 C C . HIS B 1 110 ? -6.719 10.461 3.094 1 98.06 110 HIS B C 1
ATOM 1824 O O . HIS B 1 110 ? -5.812 10.109 3.855 1 98.06 110 HIS B O 1
ATOM 1830 N N . LEU B 1 111 ? -6.949 9.953 1.896 1 98.25 111 LEU B N 1
ATOM 1831 C CA . LEU B 1 111 ? -6.105 8.859 1.425 1 98.25 111 LEU B CA 1
ATOM 1832 C C . LEU B 1 111 ? -4.629 9.172 1.648 1 98.25 111 LEU B C 1
ATOM 1834 O O . LEU B 1 111 ? -4.184 10.297 1.389 1 98.25 111 LEU B O 1
ATOM 1838 N N . HIS B 1 112 ? -3.887 8.227 2.221 1 98.69 112 HIS B N 1
ATOM 1839 C CA . HIS B 1 112 ? -2.451 8.422 2.391 1 98.69 112 HIS B CA 1
ATOM 1840 C C . HIS B 1 112 ? -1.721 7.086 2.465 1 98.69 112 HIS B C 1
ATOM 1842 O O . HIS B 1 112 ? -2.281 6.094 2.934 1 98.69 112 HIS B O 1
ATOM 1848 N N . LEU B 1 113 ? -0.525 7.094 1.975 1 98.94 113 LEU B N 1
ATOM 1849 C CA . LEU B 1 113 ? 0.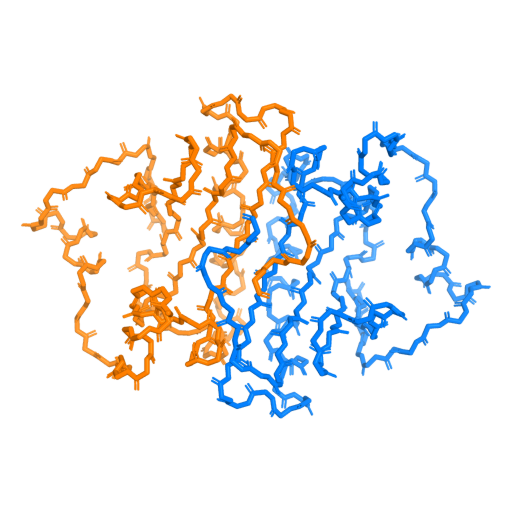393 5.965 2.076 1 98.94 113 LEU B CA 1
ATOM 1850 C C . LEU B 1 113 ? 1.342 6.141 3.256 1 98.94 113 LEU B C 1
ATOM 1852 O O . LEU B 1 113 ? 1.995 7.176 3.385 1 98.94 113 LEU B O 1
ATOM 1856 N N . HIS B 1 114 ? 1.315 5.156 4.141 1 98.94 114 HIS B N 1
ATOM 1857 C CA . HIS B 1 114 ? 2.404 5.047 5.105 1 98.94 114 HIS B CA 1
ATOM 1858 C C . HIS B 1 114 ? 3.613 4.348 4.492 1 98.94 114 HIS B C 1
ATOM 1860 O O . HIS B 1 114 ? 3.477 3.287 3.875 1 98.94 114 HIS B O 1
ATOM 1866 N N . VAL B 1 115 ? 4.746 4.879 4.648 1 98.94 115 VAL B N 1
ATOM 1867 C CA . VAL B 1 115 ? 5.984 4.195 4.281 1 98.94 115 VAL B CA 1
ATOM 1868 C C . VAL B 1 115 ? 6.859 4.012 5.516 1 98.94 115 VAL B C 1
ATOM 1870 O O . VAL B 1 115 ? 7.23 4.984 6.172 1 98.94 115 VAL B O 1
ATOM 1873 N N . LEU B 1 116 ? 7.082 2.795 5.848 1 98.88 116 LEU B N 1
ATOM 1874 C CA . LEU B 1 116 ? 7.824 2.443 7.055 1 98.88 116 LEU B CA 1
ATOM 1875 C C . LEU B 1 116 ? 9.102 1.693 6.707 1 98.88 116 LEU B C 1
ATOM 1877 O O . LEU B 1 116 ? 9.094 0.777 5.883 1 98.88 116 LEU B O 1
ATOM 1881 N N . GLY B 1 117 ? 10.211 2.045 7.27 1 98.56 117 GLY B N 1
ATOM 1882 C CA . GLY B 1 117 ? 11.492 1.392 7.035 1 98.56 117 GLY B CA 1
ATOM 1883 C C . GLY B 1 117 ? 12.531 1.726 8.086 1 98.56 117 GLY B C 1
ATOM 1884 O O . GLY B 1 117 ? 12.203 2.23 9.156 1 98.56 117 GLY B O 1
ATOM 1885 N N . GLY B 1 118 ? 13.781 1.318 7.824 1 98.31 118 GLY B N 1
ATOM 1886 C CA . GLY B 1 118 ? 14.875 1.561 8.742 1 98.31 118 GLY B CA 1
ATOM 1887 C C . GLY B 1 118 ? 15.047 0.461 9.773 1 98.31 118 GLY B C 1
ATOM 1888 O O . GLY B 1 118 ? 15.883 0.568 10.672 1 98.31 118 GLY B O 1
ATOM 1889 N N . ARG B 1 119 ? 14.289 -0.587 9.695 1 97.75 119 ARG B N 1
ATOM 1890 C CA . ARG B 1 119 ? 14.367 -1.797 10.508 1 97.75 119 ARG B CA 1
ATOM 1891 C C . ARG B 1 119 ? 13.742 -2.984 9.781 1 97.75 119 ARG B C 1
ATOM 1893 O O . ARG B 1 119 ? 13 -2.805 8.812 1 97.75 119 ARG B O 1
ATOM 1900 N N . GLN B 1 120 ? 14.062 -4.152 10.25 1 97.94 120 GLN B N 1
ATOM 1901 C CA . GLN B 1 120 ? 13.336 -5.332 9.789 1 97.94 120 GLN B CA 1
ATOM 1902 C C . GLN B 1 120 ? 11.891 -5.316 10.289 1 97.94 120 GLN B C 1
ATOM 1904 O O . GLN B 1 120 ? 11.648 -5.328 11.5 1 97.94 120 GLN B O 1
ATOM 1909 N N . LEU B 1 121 ? 11.008 -5.262 9.375 1 97.94 121 LEU B N 1
ATOM 1910 C CA . LEU B 1 121 ? 9.602 -5.289 9.758 1 97.94 121 LEU B CA 1
ATOM 1911 C C . LEU B 1 121 ? 9.117 -6.723 9.961 1 97.94 121 LEU B C 1
ATOM 1913 O O . LEU B 1 121 ? 9.727 -7.664 9.445 1 97.94 121 LEU B O 1
ATOM 1917 N N . ASP B 1 122 ? 8.016 -6.785 10.656 1 96.56 122 ASP B N 1
ATOM 1918 C CA . ASP B 1 122 ? 7.477 -8.109 10.961 1 96.56 122 ASP B CA 1
ATOM 1919 C C . ASP B 1 122 ? 6.281 -8.43 10.062 1 96.56 122 ASP B C 1
ATOM 1921 O O . ASP B 1 122 ? 5.762 -7.551 9.375 1 96.56 122 ASP B O 1
ATOM 1925 N N . TRP B 1 123 ? 5.832 -9.641 10.086 1 96.06 123 TRP B N 1
ATOM 1926 C CA . TRP B 1 123 ? 4.68 -10.172 9.367 1 96.06 123 TRP B CA 1
ATOM 1927 C C . TRP B 1 123 ? 3.875 -11.117 10.25 1 96.06 123 TRP B C 1
ATOM 1929 O O . TRP B 1 123 ? 4.445 -11.945 10.969 1 96.06 123 TRP B O 1
ATOM 1939 N N . PRO B 1 124 ? 2.646 -11.008 10.312 1 96.81 124 PRO B N 1
ATOM 1940 C CA . PRO B 1 124 ? 1.761 -10.25 9.43 1 96.81 124 PRO B CA 1
ATOM 1941 C C . PRO B 1 124 ? 1.777 -8.75 9.719 1 96.81 124 PRO B C 1
ATOM 1943 O O . PRO B 1 124 ? 2.348 -8.32 10.727 1 96.81 124 PRO B O 1
ATOM 1946 N N . PRO B 1 125 ? 1.229 -7.957 8.828 1 96.94 125 PRO B N 1
ATOM 1947 C CA . PRO B 1 125 ? 1.273 -6.5 8.969 1 96.94 125 PRO B CA 1
ATOM 1948 C C . PRO B 1 125 ? 0.161 -5.965 9.867 1 96.94 125 PRO B C 1
ATOM 1950 O O . PRO B 1 125 ? -0.506 -4.988 9.516 1 96.94 125 PRO B O 1
ATOM 1953 N N . GLY B 1 126 ? 0.012 -6.531 11.062 1 92.25 126 GLY B N 1
ATOM 1954 C CA . GLY B 1 126 ? -1.006 -6.098 12.008 1 92.25 126 GLY B CA 1
ATOM 1955 C C . GLY B 1 126 ? -2.291 -6.902 11.906 1 92.25 126 GLY B C 1
ATOM 1956 O O . GLY B 1 126 ? -2.49 -7.645 10.945 1 92.25 126 GLY B O 1
#

Secondary structure (DSSP, 8-state):
--HHHHHHTT---SS--HHHHHHTTSS---EEEE-SSEEEEE-SS-SSSEEEEEEESS----GGG--GGGHHHHHHHHHHHHHHHHHTT-TT-EEEEEEEHHHHT--SSS--EEEEESSPPPSS--/--HHHHHHTT---SS--HHHHHHTTSS---EEEE-SSEEEEE-SS-SSSEEEEEEESS----GGG--GGGHHHHHHHHHHHHHHHHHTT-TT-EEEEEEEHHHHT--SSS--EEEEESSPPPSS--

Radius of gyration: 16.73 Å; Cα contacts (8 Å, |Δi|>4): 576; chains: 2; bounding box: 36×50×41 Å

pLDDT: mean 96.5, std 4.41, range [69.31, 98.94]

Nearest PDB structures (foldseek):
  6j65-assembly1_B  TM=9.843E-01  e=1.638E-16  Homo sapiens
  5waa-assembly1_B  TM=9.971E-01  e=2.663E-16  Homo sapiens
  3o1x-assembly1_A-2  TM=9.655E-01  e=1.451E-16  Oryctolagus cuniculus
  5km6-assembly1_A-2  TM=9.890E-01  e=2.663E-16  Homo sapiens
  7q2u-assembly2_DDD  TM=9.788E-01  e=2.829E-16  Homo sapiens

Sequence (252 aa):
MSSEVVKSQTAVAGGDTIFGRIIRKEIPAKIIHEDDYALAFHDVSPQAPIHFLVIPKKPLDMLQNATEQDEALLGKLMLMAAKVAKMLDLKDGYRVVVNNGRHGCQSVYHLHLHVLGGRQLDWPPGMSSEVVKSQTAVAGGDTIFGRIIRKEIPAKIIHEDDYALAFHDVSPQAPIHFLVIPKKPLDMLQNATEQDEALLGKLMLMAAKVAKMLDLKDGYRVVVNNGRHGCQSVYHLHLHVLGGRQLDWPPG

InterPro domains:
  IPR001310 Histidine triad (HIT) protein [PR00332] (18-34)
  IPR001310 Histidine triad (HIT) protein [PR00332] (39-57)
  IPR001310 Histidine triad (HIT) protein [PR00332] (106-116)
  IPR001310 Histidine triad (HIT) protein [PTHR23089] (2-126)
  IPR011146 HIT-like domain [PF01230] (24-120)
  IPR011146 HIT-like domain [PS51084] (18-126)
  IPR019808 Histidine triad, conserved site [PS00892] (99-117)
  IPR036265 HIT-like superfamily [G3DSA:3.30.428.10] (1-126)
  IPR036265 HIT-like superfamily [SSF54197] (15-125)

Foldseek 3Di:
DDPLLVLLQPADDDDDWVVLCVLVVVDDFAWQDDDPFWTKTFDPDAPAPGKIKIFTNDFAQFPVPDDPVCVVSVVVSVVVLVVSCVVVPQVVDWDWAWQGHNVSSDNGRGTMIMIHGPDDDDPPPD/DDPLLVLLQPADDDDDWVVLCVLVVVDDFAWQDDDPFWTKTFDPDAPAPGKIKIFTNDFAQFPVPDDPVCVVSVVVSVVVLVVSCVVVPQVVDWDWAWQGHNVSSDNGRGTMIMIHGPDDDDPPPD